Protein AF-A0A484ZFT1-F1 (afdb_monomer)

Sequence (225 aa):
MINRYSQTETFELPFSATVISDREVEYHLVRPQPLSSLSILLNENNTVLPISVEYRSQATDEQWLPLAKTVIYQMEDNRASEPLALDQSLVQAIRIKAISGSWGELPPTVTGKRSQVDVIFNAQGSPPYALAWGSHLASSASIDAKQLVPASELPADGLSGLPQAYLAEPFILGGEERLKATDPAQSSSQWQTWLLWGMLILGVLGLGFIVLKLAREVMGSKDNK

Mean predicted aligned error: 12.57 Å

Radius of gyration: 28.81 Å; Cα contacts (8 Å, |Δi|>4): 306; chains: 1; bounding box: 62×53×97 Å

InterPro domains:
  IPR025060 Protein of unknown function DUF3999 [PF13163] (10-214)

Nearest PDB structures (foldseek):
  5k9h-assembly1_A  TM=7.078E-01  e=2.318E-02  unidentified
  8atm-assembly1_B  TM=5.948E-01  e=2.318E-02  Homo sapiens
  7t4s-assembly1_F  TM=6.331E-01  e=4.744E-02  Homo sapiens
  2wn3-assembly1_A  TM=6.419E-01  e=1.509E-01  Dictyostelium discoideum AX2
  6okp-assembly1_L  TM=2.135E-01  e=2.372E+00  Homo sapiens

Solvent-accessible surface area (backbone atoms only — not comparable to full-atom values): 13820 Å² total; per-residue (Å²): 136,93,84,86,89,76,81,76,54,64,46,81,42,78,52,51,76,47,80,75,52,52,40,32,38,38,32,35,41,98,55,63,39,52,23,39,30,39,37,64,40,59,80,52,68,68,38,76,42,40,33,38,35,29,32,26,50,46,91,84,54,88,65,74,42,82,72,47,76,50,73,41,36,20,37,83,88,74,50,59,44,82,60,45,80,41,85,48,41,55,37,17,33,40,37,43,34,43,75,50,76,63,60,58,95,49,77,62,50,58,40,36,28,20,72,63,83,87,87,85,78,88,84,81,81,76,83,87,84,87,89,83,80,74,47,67,77,60,75,88,80,85,69,59,67,68,77,76,47,50,80,90,74,50,42,96,68,36,81,81,56,50,87,82,84,82,85,71,88,87,76,84,90,66,63,73,63,45,53,68,45,73,51,71,70,58,57,50,51,55,52,52,51,53,52,51,51,51,51,51,51,53,52,52,52,54,52,51,50,52,53,53,50,51,50,49,53,60,62,62,63,72,78,79,126

Foldseek 3Di:
DDDDDDPQDKDKFFWDWDDPDLFKIKTFGPFWWQFQWKDWAQPDAPDKFFKWKWFDQGPPDPDTHTQDGDIWHHHPVRDTDDIGGRRRRTGGMMMMGTPDDGSPPDGIGMMTIDGDDDDDDDDDDDDDDDDDDQAPPDDDPDDPPCVRAPPVRADPVGPVPDDDDDDDDDDDPDDPVRNVDDDVVVVVVVVVVVVVVVVVVVVVVVVVVVVVVVVCVVVVVPPDD

Structure (mmCIF, N/CA/C/O backbone):
data_AF-A0A484ZFT1-F1
#
_entry.id   AF-A0A484ZFT1-F1
#
loop_
_atom_site.group_PDB
_atom_site.id
_atom_site.type_symbol
_atom_site.label_atom_id
_atom_site.label_alt_id
_atom_site.label_comp_id
_atom_site.label_asym_id
_atom_site.label_entity_id
_atom_site.label_seq_id
_atom_site.pdbx_PDB_ins_code
_atom_site.Cartn_x
_atom_site.Cartn_y
_atom_site.Cartn_z
_atom_site.occupancy
_atom_site.B_iso_or_equiv
_atom_site.auth_seq_id
_atom_site.auth_comp_id
_atom_site.auth_asym_id
_atom_site.auth_atom_id
_atom_site.pdbx_PDB_model_num
ATOM 1 N N . MET A 1 1 ? -9.781 17.339 -30.981 1.00 30.23 1 MET A N 1
ATOM 2 C CA . MET A 1 1 ? -10.143 17.035 -29.580 1.00 30.23 1 MET A CA 1
ATOM 3 C C . MET A 1 1 ? -9.600 15.651 -29.262 1.00 30.23 1 MET A C 1
ATOM 5 O O . MET A 1 1 ? -10.183 14.677 -29.710 1.00 30.23 1 MET A O 1
ATOM 9 N N . ILE A 1 2 ? -8.440 15.561 -28.607 1.00 33.03 2 ILE A N 1
ATOM 10 C CA . ILE A 1 2 ? -7.808 14.280 -28.253 1.00 33.03 2 ILE A CA 1
ATOM 11 C C . ILE A 1 2 ? -8.114 14.055 -26.775 1.00 33.03 2 ILE A C 1
ATOM 13 O O . ILE A 1 2 ? -7.418 14.573 -25.912 1.00 33.03 2 ILE A O 1
ATOM 17 N N . ASN A 1 3 ? -9.221 13.375 -26.494 1.00 36.94 3 ASN A N 1
ATOM 18 C CA . ASN A 1 3 ? -9.617 13.001 -25.142 1.00 36.94 3 ASN A CA 1
ATOM 19 C C . ASN A 1 3 ? -9.719 11.478 -25.111 1.00 36.94 3 ASN A C 1
ATOM 21 O O . ASN A 1 3 ? -10.623 10.943 -25.750 1.00 36.94 3 ASN A O 1
ATOM 25 N N . ARG A 1 4 ? -8.765 10.830 -24.423 1.00 35.38 4 ARG A N 1
ATOM 26 C CA . ARG A 1 4 ? -8.804 9.488 -23.794 1.00 35.38 4 ARG A CA 1
ATOM 27 C C . ARG A 1 4 ? -7.370 8.971 -23.601 1.00 35.38 4 ARG A C 1
ATOM 29 O O . ARG A 1 4 ? -6.922 8.082 -24.304 1.00 35.38 4 ARG A O 1
ATOM 36 N N . TYR A 1 5 ? -6.659 9.538 -22.633 1.00 39.72 5 TYR A N 1
ATOM 37 C CA . TYR A 1 5 ? -5.492 8.895 -22.019 1.00 39.72 5 TYR A CA 1
ATOM 38 C C . TYR A 1 5 ? -5.654 9.015 -20.507 1.00 39.72 5 TYR A C 1
ATOM 40 O O . TYR A 1 5 ? -5.081 9.895 -19.880 1.00 39.72 5 TYR A O 1
ATOM 48 N N . SER A 1 6 ? -6.562 8.218 -19.952 1.00 41.03 6 SER A N 1
ATOM 49 C CA . SER A 1 6 ? -6.633 7.944 -18.515 1.00 41.03 6 SER A CA 1
ATOM 50 C C . SER A 1 6 ? -7.616 6.794 -18.300 1.00 41.03 6 SER A C 1
ATOM 52 O O . SER A 1 6 ? -8.707 6.962 -17.762 1.00 41.03 6 SER A O 1
ATOM 54 N N . GLN A 1 7 ? -7.285 5.612 -18.812 1.00 44.72 7 GLN A N 1
ATOM 55 C CA . GLN A 1 7 ? -7.586 4.443 -18.001 1.00 44.72 7 GLN A CA 1
ATOM 56 C C . GLN A 1 7 ? -6.346 4.269 -17.144 1.00 44.72 7 GLN A C 1
ATOM 58 O O . GLN A 1 7 ? -5.313 3.825 -17.629 1.00 44.72 7 GLN A O 1
ATOM 63 N N . THR A 1 8 ? -6.409 4.743 -15.902 1.00 57.44 8 THR A N 1
ATOM 64 C CA . THR A 1 8 ? -5.411 4.367 -14.908 1.00 57.44 8 THR A CA 1
ATOM 65 C C . THR A 1 8 ? -5.611 2.879 -14.679 1.00 57.44 8 THR A C 1
ATOM 67 O O . THR A 1 8 ? -6.526 2.479 -13.958 1.00 57.44 8 THR A O 1
ATOM 70 N N . GLU A 1 9 ? -4.821 2.052 -15.359 1.00 68.75 9 GLU A N 1
ATOM 71 C CA . GLU A 1 9 ? -4.753 0.635 -15.037 1.00 68.75 9 GLU A CA 1
ATOM 72 C C . GLU A 1 9 ? -4.345 0.533 -13.564 1.00 68.75 9 GLU A C 1
ATOM 74 O O . GLU A 1 9 ? -3.444 1.233 -13.087 1.00 68.75 9 GLU A O 1
ATOM 79 N N . THR A 1 10 ? -5.112 -0.240 -12.802 1.00 78.06 10 THR A N 1
ATOM 80 C CA . THR A 1 10 ? -4.926 -0.365 -11.358 1.00 78.06 10 THR A CA 1
ATOM 81 C C . THR A 1 10 ? -4.542 -1.789 -11.027 1.00 78.06 10 THR A C 1
ATOM 83 O O . THR A 1 10 ? -5.114 -2.738 -11.555 1.00 78.06 10 THR A O 1
ATOM 86 N N . PHE A 1 11 ? -3.564 -1.932 -10.139 1.00 83.75 11 PHE A N 1
ATOM 87 C CA . PHE A 1 11 ? -3.136 -3.228 -9.639 1.00 83.75 11 PHE A CA 1
ATOM 88 C C . PHE A 1 11 ? -3.751 -3.471 -8.263 1.00 83.75 11 PHE A C 1
ATOM 90 O O . PHE A 1 11 ? -3.620 -2.626 -7.370 1.00 83.75 11 PHE A O 1
ATOM 97 N N . GLU A 1 12 ? -4.411 -4.616 -8.100 1.00 88.81 12 GLU A N 1
ATOM 98 C CA . GLU A 1 12 ? -4.994 -5.033 -6.828 1.00 88.81 12 GLU A CA 1
ATOM 99 C C . GLU A 1 12 ? -3.941 -5.696 -5.940 1.00 88.81 12 GLU A C 1
ATOM 101 O O . GLU A 1 12 ? -3.189 -6.574 -6.362 1.00 88.81 12 GLU A O 1
ATOM 106 N N . LEU A 1 13 ? -3.878 -5.250 -4.690 1.00 87.12 13 LEU A N 1
ATOM 107 C CA . LEU A 1 13 ? -2.930 -5.718 -3.693 1.00 87.12 13 LEU A CA 1
ATOM 108 C C . LEU A 1 13 ? -3.681 -6.456 -2.581 1.00 87.12 13 LEU A C 1
ATOM 110 O O . LEU A 1 13 ? -4.541 -5.847 -1.929 1.00 87.12 13 LEU A O 1
ATOM 114 N N . PRO A 1 14 ? -3.361 -7.742 -2.343 1.00 88.50 14 PRO A N 1
ATOM 115 C CA . PRO A 1 14 ? -3.941 -8.490 -1.243 1.00 88.50 14 PRO A CA 1
ATOM 116 C C . PRO A 1 14 ? -3.300 -8.077 0.083 1.00 88.50 14 PRO A C 1
ATOM 118 O O . PRO A 1 14 ? -2.101 -7.798 0.156 1.00 88.50 14 PRO A O 1
ATOM 121 N N . PHE A 1 15 ? -4.103 -8.099 1.141 1.00 93.81 15 PHE A N 1
ATOM 122 C CA . PHE A 1 15 ? -3.646 -7.900 2.510 1.00 93.81 15 PHE A CA 1
ATOM 123 C C . PHE A 1 15 ? -3.646 -9.217 3.287 1.00 93.81 15 PHE A C 1
ATOM 125 O O . PHE A 1 15 ? -4.529 -10.055 3.108 1.00 93.81 15 PHE A O 1
ATOM 132 N N . SER A 1 16 ? -2.706 -9.355 4.219 1.00 94.69 16 SER A N 1
ATOM 133 C CA . SER A 1 16 ? -2.758 -10.385 5.258 1.00 94.69 16 SER A CA 1
ATOM 134 C C . SER A 1 16 ? -3.518 -9.852 6.468 1.00 94.69 16 SER A C 1
ATOM 136 O O . SER A 1 16 ? -3.197 -8.768 6.954 1.00 94.69 16 SER A O 1
ATOM 138 N N . ALA A 1 17 ? -4.502 -10.601 6.962 1.00 95.25 17 ALA A N 1
ATOM 139 C CA . ALA A 1 17 ? -5.339 -10.186 8.084 1.00 95.25 17 ALA A CA 1
ATO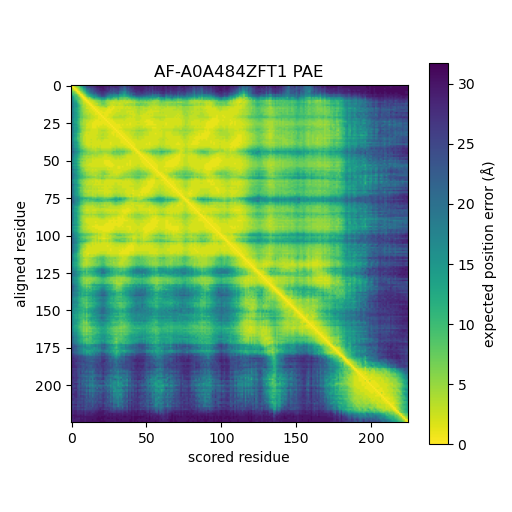M 140 C C . ALA A 1 17 ? -4.859 -10.779 9.420 1.00 95.25 17 ALA A C 1
ATOM 142 O O . ALA A 1 17 ? -4.587 -11.975 9.519 1.00 95.25 17 ALA A O 1
ATOM 143 N N . THR A 1 18 ? -4.839 -9.945 10.455 1.00 96.06 18 THR A N 1
ATOM 144 C CA . THR A 1 18 ? -4.684 -10.308 11.864 1.00 96.06 18 THR A CA 1
ATOM 145 C C . THR A 1 18 ? -5.994 -9.976 12.570 1.00 96.06 18 THR A C 1
ATOM 147 O O . THR A 1 18 ? -6.308 -8.808 12.816 1.00 96.06 18 THR A O 1
ATOM 150 N N . VAL A 1 19 ? -6.790 -11.000 12.872 1.00 95.94 19 VAL A N 1
ATOM 151 C CA . VAL A 1 19 ? -8.077 -10.824 13.557 1.00 95.94 19 VAL A CA 1
ATOM 152 C C . VAL A 1 19 ? -7.830 -10.562 15.037 1.00 95.94 19 VAL A C 1
ATOM 154 O O . VAL A 1 19 ? -7.189 -11.369 15.707 1.00 95.94 19 VAL A O 1
ATOM 157 N N . ILE A 1 20 ? -8.340 -9.437 15.540 1.00 95.88 20 ILE A N 1
ATOM 158 C CA . ILE A 1 20 ? -8.247 -9.068 16.959 1.00 95.88 20 ILE A CA 1
ATOM 159 C C . ILE A 1 20 ? -9.552 -9.440 17.670 1.00 95.88 20 ILE A C 1
ATOM 161 O O . ILE A 1 20 ? -9.528 -10.009 18.759 1.00 95.88 20 ILE A O 1
ATOM 165 N N . SER A 1 21 ? -10.695 -9.141 17.050 1.00 95.50 21 SER A N 1
ATOM 166 C CA . SER A 1 21 ? -12.032 -9.532 17.509 1.00 95.50 21 SER A CA 1
ATOM 167 C C . SER A 1 21 ? -13.031 -9.561 16.342 1.00 95.50 21 SER A C 1
ATOM 169 O O . SER A 1 21 ? -12.685 -9.267 15.198 1.00 95.50 21 SER A O 1
ATOM 171 N N . ASP A 1 22 ? -14.299 -9.841 16.638 1.00 94.38 22 ASP A N 1
ATOM 172 C CA . ASP A 1 22 ? -15.437 -9.696 15.715 1.00 94.38 22 ASP A CA 1
ATOM 173 C C . ASP A 1 22 ? -15.776 -8.222 15.383 1.00 94.38 22 ASP A C 1
ATOM 175 O O . ASP A 1 22 ? -16.712 -7.931 14.633 1.00 94.38 22 ASP A O 1
ATOM 179 N N . ARG A 1 23 ? -15.025 -7.275 15.959 1.00 96.38 23 ARG A N 1
ATOM 180 C CA . ARG A 1 23 ? -15.200 -5.825 15.801 1.00 96.38 23 ARG A CA 1
ATOM 181 C C . ARG A 1 23 ? -13.907 -5.072 15.521 1.00 96.38 23 ARG A C 1
ATOM 183 O O . ARG A 1 23 ? -13.964 -3.865 15.292 1.00 96.38 23 ARG A O 1
ATOM 190 N N . GLU A 1 24 ? -12.755 -5.734 15.555 1.00 97.38 24 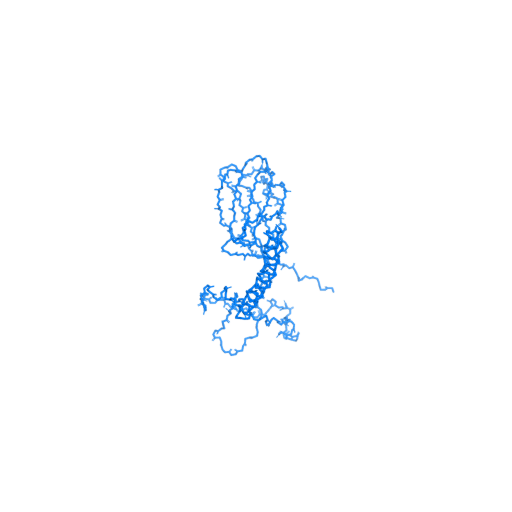GLU A N 1
ATOM 191 C CA . GLU A 1 24 ? -11.457 -5.129 15.260 1.00 97.38 24 GLU A CA 1
ATOM 192 C C . GLU A 1 24 ? -10.552 -6.100 14.495 1.00 97.38 24 GLU A C 1
ATOM 194 O O . GLU A 1 24 ? -10.400 -7.265 14.868 1.00 97.38 24 GLU A O 1
ATOM 199 N N . VAL A 1 25 ? -9.954 -5.620 13.410 1.00 97.69 25 VAL A N 1
ATOM 200 C CA . VAL A 1 25 ? -9.045 -6.395 12.560 1.00 97.69 25 VAL A CA 1
ATOM 201 C C . VAL A 1 25 ? -7.969 -5.478 11.991 1.00 97.69 25 VAL A C 1
ATOM 203 O O . VAL A 1 25 ? -8.223 -4.314 11.656 1.00 97.69 25 VAL A O 1
ATOM 206 N N . GLU A 1 26 ? -6.758 -6.009 11.882 1.00 97.50 26 GLU A N 1
ATOM 207 C CA . GLU A 1 26 ? -5.636 -5.342 11.231 1.00 97.50 26 GLU A CA 1
ATOM 208 C C . GLU A 1 26 ? -5.260 -6.062 9.940 1.00 97.50 26 GLU A C 1
ATOM 210 O O . GLU A 1 26 ? -5.211 -7.285 9.882 1.00 97.50 26 GLU A O 1
ATOM 215 N N . TYR A 1 27 ? -4.977 -5.292 8.900 1.00 97.50 27 TYR A N 1
ATOM 216 C CA . TYR A 1 27 ? -4.551 -5.766 7.593 1.00 97.50 27 TYR A CA 1
ATOM 217 C C . TYR A 1 27 ? -3.155 -5.248 7.3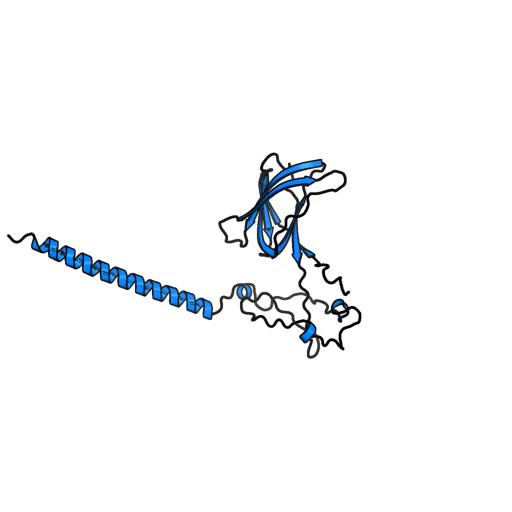12 1.00 97.50 27 TYR A C 1
ATOM 219 O O . TYR A 1 27 ? -2.892 -4.056 7.464 1.00 97.50 27 TYR A O 1
ATOM 227 N N . HIS A 1 28 ? -2.264 -6.116 6.851 1.00 96.69 28 HIS A N 1
ATOM 228 C CA . HIS A 1 28 ? -0.871 -5.778 6.594 1.00 96.69 28 HIS A CA 1
ATOM 229 C C . HIS A 1 28 ? -0.482 -6.109 5.159 1.00 96.69 28 HIS A C 1
ATOM 231 O O . HIS A 1 28 ? -0.808 -7.178 4.638 1.00 96.69 28 HIS A O 1
ATOM 237 N N . LEU A 1 29 ? 0.256 -5.195 4.539 1.00 95.19 29 LEU A N 1
ATOM 238 C CA . LEU A 1 29 ? 0.971 -5.460 3.301 1.00 95.19 29 LEU A CA 1
ATOM 239 C C . LEU A 1 29 ? 2.369 -5.983 3.622 1.00 95.19 29 LEU A C 1
ATOM 241 O O . LEU A 1 29 ? 2.954 -5.676 4.662 1.00 95.19 29 LEU A O 1
ATOM 245 N N . VAL A 1 30 ? 2.935 -6.750 2.690 1.00 90.94 30 VAL A N 1
ATOM 246 C CA . VAL A 1 30 ? 4.313 -7.252 2.807 1.00 90.94 30 VAL A CA 1
ATOM 247 C C . VAL A 1 30 ? 5.307 -6.089 2.911 1.00 90.94 30 VAL A C 1
ATOM 249 O O . VAL A 1 30 ? 6.274 -6.158 3.665 1.00 90.94 30 VAL A O 1
ATOM 252 N N . ARG A 1 31 ? 5.059 -5.006 2.167 1.00 89.56 31 ARG A N 1
ATOM 253 C CA . ARG A 1 31 ? 5.853 -3.771 2.157 1.00 89.56 31 ARG A CA 1
ATOM 254 C C . ARG A 1 31 ? 4.944 -2.558 1.968 1.00 89.56 31 ARG A C 1
ATOM 256 O O . ARG A 1 31 ? 3.869 -2.738 1.392 1.00 89.56 31 ARG A O 1
ATOM 263 N N . PRO A 1 32 ? 5.384 -1.342 2.347 1.00 93.00 32 PRO A N 1
ATOM 264 C CA . PRO A 1 32 ? 4.550 -0.161 2.194 1.00 93.00 32 PRO A CA 1
ATOM 265 C C . PRO A 1 32 ? 4.237 0.068 0.715 1.00 93.00 32 PRO A C 1
ATOM 267 O O . PRO A 1 32 ? 5.141 -0.033 -0.120 1.00 93.00 32 PRO A O 1
ATOM 270 N N . GLN A 1 33 ? 2.975 0.320 0.368 1.00 93.75 33 GLN A N 1
ATOM 271 C CA . GLN A 1 33 ? 2.537 0.554 -1.013 1.00 93.75 33 GLN A CA 1
ATOM 272 C C . GLN A 1 33 ? 1.787 1.884 -1.131 1.00 93.75 33 GLN A C 1
ATOM 274 O O . GLN A 1 33 ? 0.980 2.191 -0.256 1.00 93.75 33 GLN A O 1
ATOM 279 N N . PRO A 1 34 ? 2.016 2.670 -2.199 1.00 93.81 34 PRO A N 1
ATOM 280 C CA . PRO A 1 34 ? 1.233 3.870 -2.471 1.00 93.81 34 PRO A CA 1
ATOM 281 C C . PRO A 1 34 ? -0.133 3.462 -3.028 1.00 93.81 34 PRO A C 1
ATOM 283 O O . PRO A 1 34 ? -0.239 3.041 -4.180 1.00 93.81 34 PRO A O 1
ATOM 286 N N . LEU A 1 35 ? -1.179 3.541 -2.210 1.00 95.44 35 LEU A N 1
ATOM 287 C CA . LEU A 1 35 ? -2.521 3.107 -2.597 1.00 95.44 35 LEU A CA 1
ATOM 288 C C . LEU A 1 35 ? -3.348 4.286 -3.111 1.00 95.44 35 LEU A C 1
ATOM 290 O O . LEU A 1 35 ? -3.396 5.346 -2.496 1.00 95.44 35 LEU A O 1
ATOM 294 N N . SER A 1 36 ? -4.033 4.097 -4.235 1.00 94.19 36 SER A N 1
ATOM 295 C CA . SER A 1 36 ? -5.002 5.050 -4.779 1.00 94.19 36 SER A CA 1
ATOM 296 C C . SER A 1 36 ? -6.374 4.896 -4.126 1.00 94.19 36 SER A C 1
ATOM 298 O O . SER A 1 36 ? -7.045 5.893 -3.867 1.00 94.19 36 SER A O 1
ATOM 300 N N . SER A 1 37 ? -6.792 3.660 -3.839 1.00 94.69 37 SER A N 1
ATOM 301 C CA . SER A 1 37 ? -8.077 3.385 -3.192 1.00 94.69 37 SER A CA 1
ATOM 302 C C . SER A 1 37 ? -8.064 2.101 -2.366 1.00 94.69 37 SER A C 1
ATOM 304 O O . SER A 1 37 ? -7.263 1.200 -2.616 1.00 94.69 37 SER A O 1
ATOM 306 N N . LEU A 1 38 ? -9.004 1.991 -1.431 1.00 96.06 38 LEU A N 1
ATOM 307 C CA . LEU A 1 38 ? -9.205 0.841 -0.556 1.00 96.06 38 LEU A CA 1
ATOM 308 C C . LEU A 1 38 ? -10.651 0.352 -0.656 1.00 96.06 38 LEU A C 1
ATOM 310 O O . LEU A 1 38 ? -11.578 1.079 -0.312 1.00 96.06 38 LEU A O 1
ATOM 314 N N . SER A 1 39 ? -10.843 -0.880 -1.111 1.00 95.50 39 SER A N 1
ATOM 315 C CA . SER A 1 39 ? -12.151 -1.543 -1.127 1.00 95.50 39 SER A CA 1
ATOM 316 C C . SER A 1 39 ? -12.294 -2.405 0.120 1.00 95.50 39 SER A C 1
ATOM 318 O O . SER A 1 39 ? -11.362 -3.126 0.479 1.00 95.50 39 SER A O 1
ATOM 320 N N . ILE A 1 40 ? -13.449 -2.318 0.775 1.00 95.62 40 ILE A N 1
ATOM 321 C CA . ILE A 1 40 ? -13.780 -3.092 1.972 1.00 95.62 40 ILE A CA 1
ATOM 322 C C . ILE A 1 40 ? -15.120 -3.770 1.704 1.00 95.62 40 ILE A C 1
ATOM 324 O O . ILE A 1 40 ? -16.119 -3.091 1.474 1.00 95.62 40 ILE A O 1
ATOM 328 N N . LEU A 1 41 ? -15.129 -5.097 1.726 1.00 93.75 41 LEU A N 1
ATOM 329 C CA . LEU A 1 41 ? -16.288 -5.928 1.417 1.00 93.75 41 LEU A CA 1
ATOM 330 C C . LEU A 1 41 ? -16.673 -6.736 2.655 1.00 93.75 41 LEU A C 1
ATOM 332 O O . LEU A 1 41 ? -15.826 -7.389 3.264 1.00 93.75 41 LEU A O 1
ATOM 336 N N . LEU A 1 42 ? -17.946 -6.689 3.043 1.00 93.56 42 LEU A N 1
ATOM 337 C CA . LEU A 1 42 ? -18.475 -7.556 4.097 1.00 93.56 42 LEU A CA 1
ATOM 338 C C . LEU A 1 42 ? -18.694 -8.962 3.525 1.00 93.56 42 LEU A C 1
ATOM 340 O O . LEU A 1 42 ? -19.082 -9.102 2.369 1.00 93.56 42 LEU A O 1
ATOM 344 N N . ASN A 1 43 ? -18.462 -10.000 4.332 1.00 90.62 43 ASN A N 1
ATOM 345 C CA . ASN A 1 43 ? -18.697 -11.383 3.895 1.00 90.62 43 ASN A CA 1
ATOM 346 C C . ASN A 1 43 ? -20.182 -11.766 3.921 1.00 90.62 43 ASN A C 1
ATOM 348 O O . ASN A 1 43 ? -20.593 -12.691 3.228 1.00 90.62 43 ASN A O 1
ATOM 352 N N . GLU A 1 44 ? -20.979 -11.067 4.729 1.00 87.62 44 GLU A N 1
ATOM 353 C CA . GLU A 1 44 ? -22.419 -11.275 4.819 1.00 87.62 44 GLU A CA 1
ATOM 354 C C . GLU A 1 44 ? -23.166 -10.332 3.871 1.00 87.62 44 GLU A C 1
ATOM 356 O O . GLU A 1 44 ? -22.883 -9.133 3.805 1.00 87.62 44 GLU A O 1
ATOM 361 N N . ASN A 1 45 ? -24.145 -10.885 3.156 1.00 87.69 45 ASN A N 1
ATOM 362 C CA . ASN A 1 45 ? -25.048 -10.119 2.305 1.00 87.69 45 ASN A CA 1
ATOM 363 C C . ASN A 1 45 ? -26.154 -9.451 3.128 1.00 87.69 45 ASN A C 1
ATOM 365 O O . ASN A 1 45 ? -26.578 -9.961 4.160 1.00 87.69 45 ASN A O 1
ATOM 369 N N . ASN A 1 46 ? -26.678 -8.348 2.595 1.00 89.69 46 ASN A N 1
ATOM 370 C CA . ASN A 1 46 ? -27.710 -7.518 3.216 1.00 89.69 46 ASN A CA 1
ATOM 371 C C . ASN A 1 46 ? -27.306 -6.941 4.586 1.00 89.69 46 ASN A C 1
ATOM 373 O O . ASN A 1 46 ? -28.146 -6.736 5.465 1.00 89.69 46 ASN A O 1
ATOM 377 N N . THR A 1 47 ? -26.017 -6.650 4.750 1.00 90.50 47 THR A N 1
ATOM 378 C CA . THR A 1 47 ? -25.439 -6.141 5.995 1.00 90.50 47 THR A CA 1
ATOM 379 C C . THR A 1 47 ? -24.989 -4.698 5.817 1.00 90.50 47 THR A C 1
ATOM 381 O O . THR A 1 47 ? -24.466 -4.314 4.770 1.00 90.50 47 THR A O 1
ATOM 384 N N . VAL A 1 48 ? -25.192 -3.889 6.858 1.00 93.94 48 VAL A N 1
ATOM 385 C CA . VAL A 1 48 ? -24.760 -2.490 6.939 1.00 93.94 48 VAL A CA 1
ATOM 386 C C . VAL A 1 48 ? -24.005 -2.300 8.249 1.00 93.94 48 VAL A C 1
ATOM 388 O O . VAL A 1 48 ? -24.530 -2.623 9.315 1.00 93.94 48 VAL A O 1
ATOM 391 N N . LEU A 1 49 ? -22.786 -1.765 8.183 1.00 95.81 49 LEU A N 1
ATOM 392 C CA . LEU A 1 49 ? -21.896 -1.655 9.332 1.00 95.81 49 LEU A CA 1
ATOM 393 C C . LEU A 1 49 ? -21.166 -0.300 9.372 1.00 95.81 49 LEU A C 1
ATOM 395 O O . LEU A 1 49 ? -20.364 0.004 8.485 1.00 95.81 49 LEU A O 1
ATOM 399 N N . PRO A 1 50 ? -21.395 0.525 10.409 1.00 97.19 50 PRO A N 1
ATOM 400 C CA . PRO A 1 50 ? -20.585 1.709 10.674 1.00 97.19 50 PRO A CA 1
ATOM 401 C C . PRO A 1 50 ? -19.183 1.323 11.161 1.00 97.19 50 PRO A C 1
ATOM 403 O O . PRO A 1 50 ? -19.039 0.626 12.168 1.00 97.19 50 PRO A O 1
ATOM 406 N N . ILE A 1 51 ? -18.143 1.813 10.488 1.00 97.56 51 ILE A N 1
ATOM 407 C CA . ILE A 1 51 ? -16.742 1.498 10.777 1.00 97.56 51 ILE A CA 1
ATOM 408 C C . ILE A 1 51 ? -15.868 2.753 10.882 1.00 97.56 51 ILE A C 1
ATOM 410 O O . ILE A 1 51 ? -16.129 3.787 10.260 1.00 97.56 51 ILE A O 1
ATOM 414 N N . SER A 1 52 ? -14.787 2.651 11.650 1.00 98.00 52 SER A N 1
ATOM 415 C CA . SER A 1 52 ? -13.646 3.561 11.578 1.00 98.00 52 SER A CA 1
ATOM 416 C C . SER A 1 52 ? -12.458 2.842 10.960 1.00 98.00 52 SER A C 1
ATOM 418 O O . SER A 1 52 ? -12.110 1.740 11.388 1.00 98.00 52 SER A O 1
ATOM 420 N N . VAL A 1 53 ? -11.833 3.490 9.987 1.00 98.06 53 VAL A N 1
ATOM 421 C CA . VAL A 1 53 ? -10.655 3.004 9.281 1.00 98.06 53 VAL A CA 1
ATOM 422 C C . VAL A 1 53 ? -9.484 3.909 9.620 1.00 98.06 53 VAL A C 1
ATOM 424 O O . VAL A 1 53 ? -9.574 5.136 9.514 1.00 98.06 53 VAL A O 1
ATOM 427 N N . GLU A 1 54 ? -8.387 3.291 10.019 1.00 97.88 54 GLU A N 1
ATOM 428 C CA . GLU A 1 54 ? -7.116 3.935 10.320 1.00 97.88 54 GLU A CA 1
ATOM 429 C C . GLU A 1 54 ? -6.015 3.250 9.504 1.00 97.88 54 GLU A C 1
ATOM 431 O O . GLU A 1 54 ? -6.163 2.097 9.094 1.00 97.88 54 GLU A O 1
ATOM 436 N N . TYR A 1 55 ? -4.905 3.934 9.258 1.00 97.56 55 TYR A N 1
ATOM 437 C CA . TYR A 1 55 ? -3.765 3.376 8.539 1.00 97.56 55 TYR A CA 1
ATOM 438 C C . TYR A 1 55 ? -2.437 3.782 9.169 1.00 97.56 55 TYR A C 1
ATOM 440 O O . TYR A 1 55 ? -2.356 4.754 9.914 1.00 97.56 55 TYR A O 1
ATOM 448 N N . ARG A 1 56 ? -1.382 3.037 8.852 1.00 96.75 56 ARG A N 1
ATOM 449 C CA . ARG A 1 56 ? 0.006 3.413 9.144 1.00 96.75 56 ARG A CA 1
ATOM 450 C C . ARG A 1 56 ? 0.841 3.327 7.879 1.00 96.75 56 ARG A C 1
ATOM 452 O O . ARG A 1 56 ? 0.641 2.415 7.067 1.00 96.75 56 ARG A O 1
ATOM 459 N N . SER A 1 57 ? 1.784 4.247 7.731 1.00 95.25 57 SER A N 1
ATOM 460 C CA . SER A 1 57 ? 2.620 4.349 6.535 1.00 95.25 57 SER A CA 1
ATOM 461 C C . SER A 1 57 ? 3.797 3.382 6.580 1.00 95.25 57 SER A C 1
ATOM 463 O O . SER A 1 57 ? 4.165 2.813 5.554 1.00 95.25 57 SER A O 1
ATOM 465 N N . GLN A 1 58 ? 4.359 3.146 7.765 1.00 92.75 58 GLN A N 1
ATOM 466 C CA . GLN A 1 58 ? 5.453 2.207 7.996 1.00 92.75 58 GLN A CA 1
ATOM 467 C C . GLN A 1 58 ? 5.121 1.215 9.112 1.00 92.75 58 GLN A C 1
ATOM 469 O O . GLN A 1 58 ? 4.233 1.420 9.936 1.00 92.75 58 GLN A O 1
ATOM 474 N N . ALA A 1 59 ? 5.851 0.098 9.145 1.00 88.81 59 ALA A N 1
ATOM 475 C CA . ALA A 1 59 ? 5.644 -0.942 10.154 1.00 88.81 59 ALA A CA 1
ATOM 476 C C . ALA A 1 59 ? 6.126 -0.505 11.546 1.00 88.81 59 ALA A C 1
ATOM 478 O O . ALA A 1 59 ? 5.630 -1.015 12.548 1.00 88.81 59 ALA A O 1
ATOM 479 N N . THR A 1 60 ? 7.085 0.422 11.585 1.00 89.06 60 THR A N 1
ATOM 480 C CA . THR A 1 60 ? 7.692 0.992 12.794 1.00 89.06 60 THR A CA 1
ATOM 481 C C . THR A 1 60 ? 6.911 2.169 13.366 1.00 89.06 60 THR A C 1
ATOM 483 O O . THR A 1 60 ? 7.244 2.625 14.454 1.00 89.06 60 THR A O 1
ATOM 486 N N . ASP A 1 61 ? 5.909 2.680 12.647 1.00 90.75 61 ASP A N 1
ATOM 487 C CA . ASP A 1 61 ? 5.098 3.792 13.133 1.00 90.75 61 ASP A CA 1
ATOM 488 C C . ASP A 1 61 ? 4.254 3.320 14.323 1.00 90.75 61 ASP A C 1
ATOM 490 O O . ASP A 1 61 ? 3.486 2.359 14.221 1.00 90.75 61 ASP A O 1
ATOM 494 N N . GLU A 1 62 ? 4.393 4.007 15.456 1.00 89.44 62 GLU A N 1
ATOM 495 C CA . GLU A 1 62 ? 3.618 3.718 16.669 1.00 89.44 62 GLU A CA 1
ATOM 496 C C . GLU A 1 62 ? 2.180 4.249 16.573 1.00 89.44 62 GLU A C 1
ATOM 498 O O . GLU A 1 62 ? 1.259 3.709 17.189 1.00 89.44 62 GLU A O 1
ATOM 503 N N . GLN A 1 63 ? 1.982 5.322 15.804 1.00 93.69 63 GLN A N 1
ATOM 504 C CA . GLN A 1 63 ? 0.708 6.025 15.700 1.00 93.69 63 GLN A CA 1
ATOM 505 C C . GLN A 1 63 ? -0.072 5.593 14.460 1.00 93.69 63 GLN A C 1
ATOM 507 O O . GLN A 1 63 ? 0.460 5.529 13.353 1.00 93.69 63 GLN A O 1
ATOM 512 N N . TRP A 1 64 ? -1.367 5.357 14.658 1.00 96.31 64 TRP A N 1
ATOM 513 C CA . TRP A 1 64 ? -2.324 5.134 13.583 1.00 96.31 64 TRP A CA 1
ATOM 514 C C . TRP A 1 64 ? -2.915 6.466 13.128 1.00 96.31 64 TRP A C 1
ATOM 516 O O . TRP A 1 64 ? -3.350 7.279 13.945 1.00 96.31 64 TRP A O 1
ATOM 526 N N . LEU A 1 65 ? -2.932 6.683 11.818 1.00 96.31 65 LEU A N 1
ATOM 527 C CA . LEU A 1 65 ? -3.506 7.857 11.179 1.00 96.31 65 LEU A CA 1
ATOM 528 C C . LEU A 1 65 ? -4.971 7.578 10.818 1.00 96.31 65 LEU A C 1
ATOM 530 O O . LEU A 1 65 ? -5.263 6.538 10.223 1.00 96.31 65 LEU A O 1
ATOM 534 N N . PRO A 1 66 ? -5.912 8.480 11.135 1.00 96.69 66 PRO A N 1
ATOM 535 C CA . PRO A 1 66 ? -7.301 8.298 10.738 1.00 96.69 66 PRO A CA 1
ATOM 536 C C . PRO A 1 66 ? -7.430 8.388 9.211 1.00 96.69 66 PRO A C 1
ATOM 538 O O . PRO A 1 66 ? -6.957 9.350 8.609 1.00 96.69 66 PRO A O 1
ATOM 541 N N . LEU A 1 67 ? -8.094 7.406 8.593 1.00 96.31 67 LEU A N 1
ATOM 542 C CA . LEU A 1 67 ? -8.443 7.441 7.169 1.00 96.31 67 LEU A CA 1
ATOM 543 C C . LEU A 1 67 ? -9.875 7.937 6.976 1.00 96.31 67 LEU A C 1
ATOM 545 O O . LEU A 1 67 ? -10.115 8.926 6.291 1.00 96.31 67 LEU A O 1
ATOM 549 N N . ALA A 1 68 ? -10.839 7.242 7.582 1.00 96.19 68 ALA A N 1
ATOM 550 C CA . ALA A 1 68 ? -12.255 7.541 7.411 1.00 96.19 68 ALA A CA 1
ATOM 551 C C . ALA A 1 68 ? -13.092 7.007 8.576 1.00 96.19 68 ALA A C 1
ATOM 553 O O . ALA A 1 68 ? -12.769 5.994 9.193 1.00 96.19 68 ALA A O 1
ATOM 554 N N . LYS A 1 69 ? -14.225 7.657 8.840 1.00 96.94 69 LYS A N 1
ATOM 555 C CA . LYS A 1 69 ? -15.328 7.096 9.629 1.00 96.94 69 LYS A CA 1
ATOM 556 C C . LYS A 1 69 ? -16.546 7.073 8.725 1.00 96.94 69 LYS A C 1
ATOM 558 O O . LYS A 1 69 ? -17.017 8.134 8.324 1.00 96.94 69 LYS A O 1
ATOM 563 N N . THR A 1 70 ? -16.995 5.885 8.350 1.00 96.38 70 THR A N 1
ATOM 564 C CA . THR A 1 70 ? -18.008 5.707 7.306 1.00 96.38 70 THR A CA 1
ATOM 565 C C . THR A 1 70 ? -18.921 4.530 7.623 1.00 96.38 70 THR A C 1
ATOM 567 O O . THR A 1 70 ? -18.683 3.780 8.567 1.00 96.38 70 THR A O 1
ATOM 570 N N . VAL A 1 71 ? -19.968 4.361 6.828 1.00 95.94 71 VAL A N 1
ATOM 571 C CA . VAL A 1 71 ? -20.823 3.177 6.846 1.00 95.94 71 VAL A CA 1
ATOM 572 C C . VAL A 1 71 ? -20.527 2.367 5.596 1.00 95.94 71 VAL A C 1
ATOM 574 O O . VAL A 1 71 ? -20.604 2.906 4.493 1.00 95.94 71 VAL A O 1
ATOM 577 N N . ILE A 1 72 ? -20.194 1.090 5.777 1.00 95.69 72 ILE A N 1
ATOM 578 C CA . ILE A 1 72 ? -20.064 0.133 4.679 1.00 95.69 72 ILE A CA 1
ATOM 579 C C . ILE A 1 72 ? -21.289 -0.778 4.620 1.00 95.69 72 ILE A C 1
ATOM 581 O O . ILE A 1 72 ? -21.943 -1.022 5.631 1.00 95.69 72 ILE A O 1
ATOM 585 N N . TYR A 1 73 ? -21.609 -1.274 3.436 1.00 94.25 73 TYR A N 1
ATOM 586 C CA . TYR A 1 73 ? -22.743 -2.144 3.177 1.00 94.25 73 TYR A CA 1
ATOM 587 C C . TYR A 1 73 ? -22.439 -3.139 2.060 1.00 94.25 73 TYR A C 1
ATOM 589 O O . TYR A 1 73 ? -21.649 -2.849 1.159 1.00 94.25 73 TYR A O 1
ATOM 597 N N . GLN A 1 74 ? -23.128 -4.274 2.113 1.00 92.88 74 GLN A N 1
ATOM 598 C CA . GLN A 1 74 ? -23.163 -5.306 1.081 1.00 92.88 74 GLN A CA 1
ATOM 599 C C . GLN A 1 74 ? -24.627 -5.712 0.888 1.00 92.88 74 GLN A C 1
ATOM 601 O O . GLN A 1 74 ? -25.291 -6.077 1.854 1.00 92.88 74 GLN A O 1
ATOM 606 N N . MET A 1 75 ? -25.158 -5.625 -0.329 1.00 90.19 75 MET A N 1
ATOM 607 C CA . MET A 1 75 ? -26.554 -5.955 -0.656 1.00 90.19 75 MET A CA 1
ATOM 608 C C . MET A 1 75 ? -26.644 -7.256 -1.468 1.00 90.19 75 MET A C 1
ATOM 610 O O . MET A 1 75 ? -25.671 -7.674 -2.093 1.00 90.19 75 MET A O 1
ATOM 614 N N . GLU A 1 76 ? -27.818 -7.896 -1.485 1.00 86.06 76 GLU A N 1
ATOM 615 C CA . GLU A 1 76 ? -28.048 -9.163 -2.211 1.00 86.06 76 GLU A CA 1
ATOM 616 C C . GLU A 1 76 ? -27.851 -9.057 -3.729 1.00 86.06 76 GLU A C 1
ATOM 618 O O . GLU A 1 76 ? -27.474 -10.031 -4.373 1.00 86.06 76 GLU A O 1
ATOM 623 N N . ASP A 1 77 ? -28.054 -7.875 -4.310 1.00 87.62 77 ASP A N 1
ATOM 624 C CA . ASP A 1 77 ? -27.832 -7.612 -5.736 1.00 87.62 77 ASP A CA 1
ATOM 625 C C . ASP A 1 77 ? -26.367 -7.292 -6.072 1.00 87.62 77 ASP A C 1
ATOM 627 O O . ASP A 1 77 ? -26.071 -6.674 -7.096 1.00 87.62 77 ASP A O 1
ATOM 631 N N . ASN A 1 78 ? -25.445 -7.723 -5.205 1.00 80.81 78 ASN A N 1
ATOM 632 C CA . ASN A 1 78 ? -24.003 -7.543 -5.334 1.00 80.81 78 ASN A CA 1
ATOM 633 C C . ASN A 1 78 ? -23.556 -6.070 -5.361 1.00 80.81 78 ASN A C 1
ATOM 635 O O . ASN A 1 78 ? -22.443 -5.760 -5.790 1.00 80.81 78 ASN A O 1
ATOM 639 N N . ARG A 1 79 ? -24.408 -5.145 -4.896 1.00 89.19 79 ARG 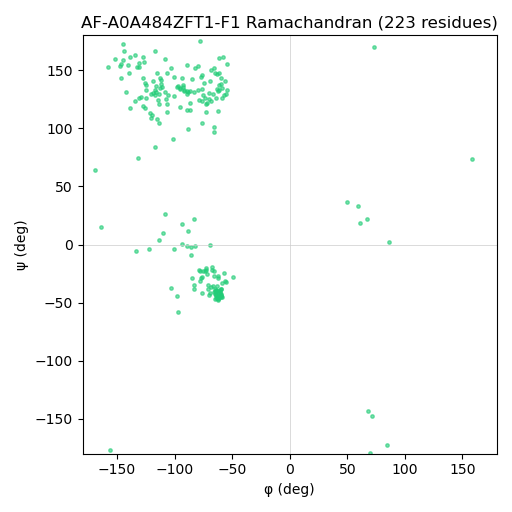A N 1
ATOM 640 C CA . ARG A 1 79 ? -23.998 -3.764 -4.635 1.00 89.19 79 ARG A CA 1
ATOM 641 C C . ARG A 1 79 ? -23.254 -3.699 -3.311 1.00 89.19 79 ARG A C 1
ATOM 643 O O . ARG A 1 79 ? -23.787 -4.074 -2.267 1.00 89.19 79 ARG A O 1
ATOM 650 N N . ALA A 1 80 ? -22.042 -3.175 -3.370 1.00 92.31 80 ALA A N 1
ATOM 651 C CA . ALA A 1 80 ? -21.196 -2.929 -2.218 1.00 92.31 80 ALA A CA 1
ATOM 652 C C . ALA A 1 80 ? -20.919 -1.431 -2.078 1.00 92.31 80 ALA A C 1
ATOM 654 O O . ALA A 1 80 ? -21.165 -0.647 -2.995 1.00 92.31 80 ALA A O 1
ATOM 655 N N . SER A 1 81 ? -20.399 -1.032 -0.922 1.00 94.00 81 SER A N 1
ATOM 656 C CA . SER A 1 81 ? -19.922 0.335 -0.722 1.00 94.00 81 SER A CA 1
ATOM 657 C C . SER A 1 81 ? -18.779 0.711 -1.655 1.00 94.00 81 SER A C 1
ATOM 659 O O . SER A 1 81 ? -17.929 -0.112 -1.990 1.00 94.00 81 SER A O 1
ATOM 661 N N . GLU A 1 82 ? -18.748 1.991 -2.018 1.00 94.06 82 GLU A N 1
ATOM 662 C CA . GLU A 1 82 ? -17.690 2.554 -2.848 1.00 94.06 82 GLU A CA 1
ATOM 663 C C . GLU A 1 82 ? -16.318 2.468 -2.156 1.00 94.06 82 GLU A C 1
ATOM 665 O O . GLU A 1 82 ? -16.231 2.613 -0.928 1.00 94.06 82 GLU A O 1
ATOM 670 N N . PRO A 1 83 ? -15.228 2.279 -2.922 1.00 94.69 83 PRO A N 1
ATOM 671 C CA . PRO A 1 83 ? -13.879 2.300 -2.377 1.00 94.69 83 PRO A CA 1
ATOM 672 C C . PRO A 1 83 ? -13.538 3.641 -1.716 1.00 94.69 83 PRO A C 1
ATOM 674 O O . PRO A 1 83 ? -13.874 4.714 -2.216 1.00 94.69 83 PRO A O 1
ATOM 677 N N . LEU A 1 84 ? -1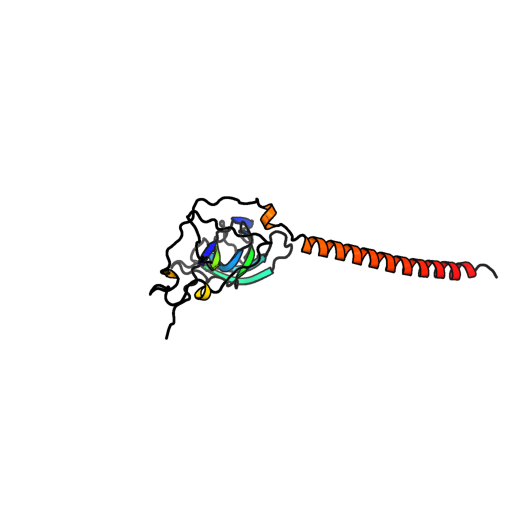2.785 3.589 -0.620 1.00 95.44 84 LEU A N 1
ATOM 678 C CA . LEU A 1 84 ? -12.229 4.771 0.033 1.00 95.44 84 LEU A CA 1
ATOM 679 C C . LEU A 1 84 ? -11.033 5.297 -0.764 1.00 95.44 84 LEU A C 1
ATOM 681 O O . LEU A 1 84 ? -10.151 4.522 -1.131 1.00 95.44 84 LEU A O 1
ATOM 685 N N . ALA A 1 85 ? -10.974 6.605 -1.003 1.00 94.38 85 ALA A N 1
ATOM 686 C CA . ALA A 1 85 ? -9.832 7.241 -1.654 1.00 94.38 85 ALA A CA 1
ATOM 687 C C . ALA A 1 85 ? -8.634 7.344 -0.696 1.00 94.38 85 ALA A C 1
ATOM 689 O O . ALA A 1 85 ? -8.798 7.654 0.485 1.00 94.38 85 ALA A O 1
ATOM 690 N N . LEU A 1 86 ? -7.433 7.082 -1.213 1.00 92.06 86 LEU A N 1
ATOM 691 C CA . LEU A 1 86 ? -6.167 7.188 -0.479 1.00 92.06 86 LEU A CA 1
ATOM 692 C C . LEU A 1 86 ? -5.173 8.149 -1.145 1.00 92.06 86 LEU A C 1
ATOM 694 O O . LEU A 1 86 ? -4.112 8.387 -0.582 1.00 92.06 86 LEU A O 1
ATOM 698 N N . ASP A 1 87 ? -5.487 8.712 -2.315 1.00 89.19 87 ASP A N 1
ATOM 699 C CA . ASP A 1 87 ? -4.678 9.731 -3.004 1.00 89.19 87 ASP A CA 1
ATOM 700 C C . ASP A 1 87 ? -3.184 9.377 -3.157 1.00 89.19 87 ASP A C 1
ATOM 702 O O . ASP A 1 87 ? -2.311 10.239 -3.093 1.00 89.19 87 ASP A O 1
ATOM 706 N N . GLN A 1 88 ? -2.875 8.095 -3.391 1.00 90.38 88 GLN A N 1
ATOM 707 C CA . GLN A 1 88 ? -1.507 7.552 -3.482 1.00 90.38 88 GLN A CA 1
ATOM 708 C C . GLN A 1 88 ? -0.724 7.594 -2.158 1.00 90.38 88 GLN A C 1
ATOM 710 O O . GLN A 1 88 ? 0.507 7.522 -2.158 1.00 90.38 88 GLN A O 1
ATOM 715 N N . SER A 1 89 ? -1.425 7.660 -1.025 1.00 93.00 89 SER A N 1
ATOM 716 C CA . SER A 1 89 ? -0.822 7.584 0.306 1.00 93.00 89 SER A CA 1
ATOM 717 C C . SER A 1 89 ? -0.085 6.264 0.493 1.00 93.00 89 SER A C 1
ATOM 719 O O . SER A 1 89 ? -0.567 5.194 0.110 1.00 93.00 89 SER A O 1
ATOM 721 N N . LEU A 1 90 ? 1.094 6.339 1.107 1.00 94.88 90 LEU A N 1
ATOM 722 C CA . LEU A 1 90 ? 1.880 5.164 1.451 1.00 94.88 90 LEU A CA 1
ATOM 723 C C . LEU A 1 90 ? 1.203 4.426 2.611 1.00 94.88 90 LEU A C 1
ATOM 725 O O . LEU A 1 90 ? 1.007 4.997 3.678 1.00 94.88 90 LEU A O 1
ATOM 729 N N . VAL A 1 91 ? 0.859 3.159 2.404 1.00 96.69 91 VAL A N 1
ATOM 730 C CA . VAL A 1 91 ? 0.170 2.320 3.386 1.00 96.69 91 VAL A CA 1
ATOM 731 C C . VAL A 1 91 ? 0.976 1.051 3.615 1.00 96.69 91 VAL A C 1
ATOM 733 O O . VAL A 1 91 ? 1.268 0.318 2.673 1.00 96.69 91 VAL A O 1
ATOM 736 N N . GLN A 1 92 ? 1.296 0.766 4.873 1.00 96.31 92 GLN A N 1
ATOM 737 C CA . GLN A 1 92 ? 1.846 -0.517 5.316 1.00 96.31 92 GLN A CA 1
ATOM 738 C C . GLN A 1 92 ? 0.793 -1.382 6.003 1.00 96.31 92 GLN A C 1
ATOM 740 O O . GLN A 1 92 ? 0.808 -2.608 5.870 1.00 96.31 92 GLN A O 1
ATOM 745 N N . ALA A 1 93 ? -0.105 -0.766 6.771 1.00 97.25 93 ALA A N 1
ATOM 746 C CA . ALA A 1 93 ? -1.220 -1.480 7.372 1.00 97.25 93 ALA A CA 1
ATOM 747 C C . ALA A 1 93 ? -2.467 -0.613 7.485 1.00 97.25 93 ALA A C 1
ATOM 749 O O . ALA A 1 93 ? -2.375 0.611 7.575 1.00 97.25 93 ALA A O 1
ATOM 750 N N . ILE A 1 94 ? -3.610 -1.286 7.523 1.00 97.62 94 ILE A N 1
ATOM 751 C CA . ILE A 1 94 ? -4.935 -0.727 7.766 1.00 97.62 94 ILE A CA 1
ATOM 752 C C . ILE A 1 94 ? -5.491 -1.373 9.031 1.00 97.62 94 ILE A C 1
ATOM 754 O O . ILE A 1 94 ? -5.340 -2.574 9.229 1.00 97.62 94 ILE A O 1
ATOM 758 N N . ARG A 1 95 ? -6.167 -0.596 9.867 1.00 97.88 95 ARG A N 1
ATOM 759 C CA . ARG A 1 95 ? -6.948 -1.094 10.994 1.00 97.88 95 ARG A CA 1
ATOM 760 C C . ARG A 1 95 ? -8.396 -0.702 10.786 1.00 97.88 95 ARG A C 1
ATOM 762 O O . ARG A 1 95 ? -8.696 0.460 10.513 1.00 97.88 95 ARG A O 1
ATOM 769 N N . ILE A 1 96 ? -9.286 -1.674 10.924 1.00 97.88 96 ILE A N 1
ATOM 770 C CA . ILE A 1 96 ? -10.728 -1.467 10.819 1.00 97.88 96 ILE A CA 1
ATOM 771 C C . ILE A 1 96 ? -11.350 -1.783 12.171 1.00 97.88 96 ILE A C 1
ATOM 773 O O . ILE A 1 96 ? -11.081 -2.838 12.748 1.00 97.88 96 ILE A O 1
ATOM 777 N N . LYS A 1 97 ? -12.195 -0.874 12.664 1.00 97.69 97 LYS A N 1
ATOM 778 C CA . LYS A 1 97 ? -13.001 -1.076 13.872 1.00 97.69 97 LYS A CA 1
ATOM 779 C C . LYS A 1 97 ? -14.472 -0.853 13.575 1.00 97.69 97 LYS A C 1
ATOM 781 O O . LYS A 1 97 ? -14.829 0.172 12.996 1.00 97.69 97 LYS A O 1
ATOM 786 N N . ALA A 1 98 ? -15.329 -1.762 14.018 1.00 97.06 98 ALA A N 1
ATOM 787 C CA . ALA A 1 98 ? -16.768 -1.554 14.014 1.00 97.06 98 ALA A CA 1
ATOM 788 C C . ALA A 1 98 ? -17.147 -0.542 15.106 1.00 97.06 98 ALA A C 1
ATOM 790 O O . ALA A 1 98 ? -16.904 -0.766 16.298 1.00 97.06 98 ALA A O 1
ATOM 791 N N . ILE A 1 99 ? -17.766 0.572 14.708 1.00 96.56 99 ILE A N 1
ATOM 792 C CA . ILE A 1 99 ? -18.269 1.599 15.634 1.00 96.56 99 ILE A CA 1
ATOM 793 C C . ILE A 1 99 ? -19.478 1.041 16.394 1.00 96.56 99 ILE A C 1
ATOM 795 O O . ILE A 1 99 ? -19.568 1.155 17.614 1.00 96.56 99 ILE A O 1
ATOM 799 N N . SER A 1 100 ? -20.380 0.365 15.686 1.00 92.00 100 SER A N 1
ATOM 800 C CA . SER A 1 100 ? -21.521 -0.372 16.234 1.00 92.00 100 SER A CA 1
ATOM 801 C C . SER A 1 100 ? -21.706 -1.675 15.450 1.00 92.00 100 SER A C 1
ATOM 803 O O . SER A 1 100 ? -21.264 -1.760 14.311 1.00 92.00 100 SER A O 1
ATOM 805 N N . GLY A 1 101 ? -22.309 -2.701 16.065 1.00 91.56 101 GLY A N 1
ATOM 806 C CA . GLY A 1 101 ? -22.452 -4.032 15.443 1.00 91.56 101 GLY A CA 1
ATOM 807 C C . GLY A 1 101 ? -21.130 -4.802 15.301 1.00 91.56 101 GLY A C 1
ATOM 808 O O . GLY A 1 101 ? -20.090 -4.317 15.739 1.00 91.56 101 GLY A O 1
ATOM 809 N N . SER A 1 102 ? -21.165 -6.005 14.743 1.00 92.00 102 SER A N 1
ATOM 810 C CA . SER A 1 102 ? -19.983 -6.831 14.450 1.00 92.00 102 SER A CA 1
ATOM 811 C C . SER A 1 102 ? -20.095 -7.407 13.039 1.00 92.00 102 SER A C 1
ATOM 813 O O . SER A 1 102 ? -21.174 -7.386 12.448 1.00 92.00 102 SER A O 1
ATOM 815 N N . TRP A 1 103 ? -18.985 -7.889 12.481 1.00 91.62 103 TRP A N 1
ATOM 816 C CA . TRP A 1 103 ? -18.956 -8.565 11.172 1.00 91.62 103 TRP A CA 1
ATOM 817 C C . TRP A 1 103 ? -19.085 -10.092 11.285 1.00 91.62 103 TRP A C 1
ATOM 819 O O . TRP A 1 103 ? -18.743 -10.816 10.353 1.00 91.62 103 TRP A O 1
ATOM 829 N N . GLY A 1 104 ? -19.561 -10.585 12.429 1.00 87.75 104 GLY A N 1
ATOM 830 C CA . GLY A 1 104 ? -19.742 -12.013 12.665 1.00 87.75 104 GLY A CA 1
ATOM 831 C C . GLY A 1 104 ? -18.416 -12.772 12.747 1.00 87.75 104 GLY A C 1
ATOM 832 O O . GLY A 1 104 ? -17.431 -12.282 13.301 1.00 87.75 104 GLY A O 1
ATOM 833 N N . GLU A 1 105 ? -18.408 -13.994 12.216 1.00 86.00 105 GLU A N 1
ATOM 834 C CA . GLU A 1 105 ? -17.280 -14.928 12.344 1.00 86.00 105 GLU A CA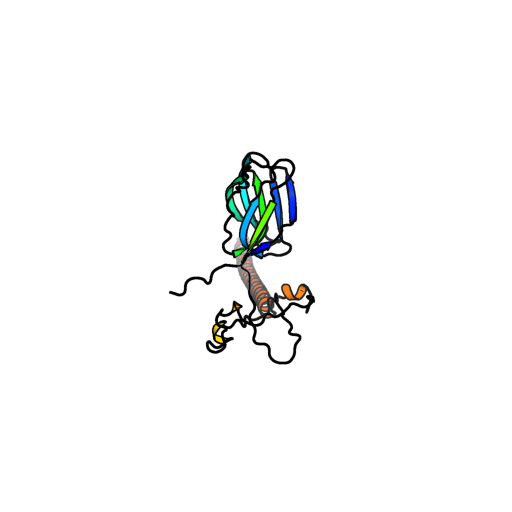 1
ATOM 835 C C . GLU A 1 105 ? -16.093 -14.585 11.434 1.00 86.00 105 GLU A C 1
ATOM 837 O O . GLU A 1 105 ? -14.950 -14.907 11.766 1.00 86.00 105 GLU A O 1
ATOM 842 N N . LEU A 1 106 ? -16.344 -13.933 10.292 1.00 91.88 106 LEU A N 1
ATOM 843 C CA . LEU A 1 106 ? -15.329 -13.662 9.275 1.00 91.88 106 LEU A CA 1
ATOM 844 C C . LEU A 1 106 ? -15.076 -12.156 9.136 1.00 91.88 106 LEU A C 1
ATOM 846 O O . LEU A 1 106 ? -16.009 -11.407 8.832 1.00 91.88 106 LEU A O 1
ATOM 850 N N . PRO A 1 107 ? -13.820 -11.693 9.284 1.00 94.25 107 PRO A N 1
ATOM 851 C CA . PRO A 1 107 ? -13.489 -10.283 9.112 1.00 94.25 107 PRO A CA 1
ATOM 852 C C . PRO A 1 107 ? -13.710 -9.854 7.656 1.00 94.25 107 PRO A C 1
ATOM 854 O O . PRO A 1 107 ? -13.542 -10.683 6.758 1.00 94.25 107 PRO A O 1
ATOM 857 N N . PRO A 1 108 ? -14.027 -8.577 7.383 1.00 94.94 108 PRO A N 1
ATOM 858 C CA . PRO A 1 108 ? -14.249 -8.102 6.018 1.00 94.94 108 PRO A CA 1
ATOM 859 C C . PRO A 1 108 ? -13.069 -8.405 5.078 1.00 94.94 108 PRO A C 1
ATOM 861 O O . PRO A 1 108 ? -11.920 -8.540 5.496 1.00 94.94 108 PRO A O 1
ATOM 864 N N . THR A 1 109 ? -13.325 -8.485 3.779 1.00 94.56 109 THR A N 1
ATOM 865 C CA . THR A 1 109 ? -12.256 -8.599 2.783 1.00 94.56 109 THR A CA 1
ATOM 866 C C . THR A 1 109 ? -11.785 -7.206 2.401 1.00 94.56 109 THR A C 1
ATOM 868 O O . THR A 1 109 ? -12.597 -6.326 2.117 1.00 94.56 109 THR A O 1
ATOM 871 N N . VAL A 1 110 ? -10.469 -6.998 2.396 1.00 95.50 110 VAL A N 1
ATOM 872 C CA . VAL A 1 110 ? -9.863 -5.705 2.076 1.00 95.50 110 VAL A CA 1
ATOM 873 C C . VAL A 1 110 ? -8.936 -5.844 0.881 1.00 95.50 110 VAL A C 1
ATOM 875 O O . VAL A 1 110 ? -8.039 -6.689 0.872 1.00 95.50 110 VAL A O 1
ATOM 878 N N . THR A 1 111 ? -9.123 -4.963 -0.098 1.00 95.25 111 THR A N 1
ATOM 879 C CA . THR A 1 111 ? -8.310 -4.914 -1.315 1.00 95.25 111 THR A CA 1
ATOM 880 C C . THR A 1 111 ? -7.844 -3.490 -1.565 1.00 95.25 111 THR A C 1
ATOM 882 O O . THR A 1 111 ? -8.642 -2.553 -1.633 1.00 95.25 111 THR A O 1
ATOM 885 N N . GLY A 1 112 ? -6.534 -3.315 -1.710 1.00 94.81 112 GLY A N 1
ATOM 886 C CA . GLY A 1 112 ? -5.932 -2.034 -2.066 1.00 94.81 112 GLY A CA 1
ATOM 887 C C . GLY A 1 112 ? -5.751 -1.953 -3.572 1.00 94.81 112 GLY A C 1
ATOM 888 O O . GLY A 1 112 ? -5.406 -2.950 -4.199 1.00 94.81 112 GLY A O 1
ATOM 889 N N . LYS A 1 113 ? -5.943 -0.775 -4.156 1.00 94.31 113 LYS A N 1
ATOM 890 C CA . LYS A 1 113 ? -5.569 -0.499 -5.546 1.00 94.31 113 LYS A CA 1
ATOM 891 C C . LYS A 1 113 ? -4.437 0.504 -5.567 1.00 94.31 113 LYS A C 1
ATOM 893 O O . LYS A 1 113 ? -4.422 1.423 -4.750 1.00 94.31 113 LYS A O 1
ATOM 898 N N . ARG A 1 114 ? -3.514 0.344 -6.508 1.00 91.62 114 ARG A N 1
ATOM 899 C CA . ARG A 1 114 ? -2.509 1.357 -6.847 1.00 91.62 114 ARG A CA 1
ATOM 900 C C . ARG A 1 114 ? -2.466 1.588 -8.346 1.00 91.62 114 ARG A C 1
ATOM 902 O O . ARG A 1 114 ? -2.796 0.682 -9.110 1.00 91.62 114 ARG A O 1
ATOM 909 N N . SER A 1 115 ? -1.994 2.759 -8.752 1.00 86.44 115 SER A N 1
ATOM 910 C CA . SER A 1 115 ? -1.712 3.049 -10.155 1.00 86.44 115 SER A CA 1
ATOM 911 C C . SER A 1 115 ? -0.634 2.107 -10.695 1.00 86.44 115 SER A C 1
ATOM 913 O O . SER A 1 115 ? 0.377 1.837 -10.026 1.00 86.44 115 SER A O 1
ATOM 915 N N . GLN A 1 116 ? -0.851 1.609 -11.908 1.00 82.56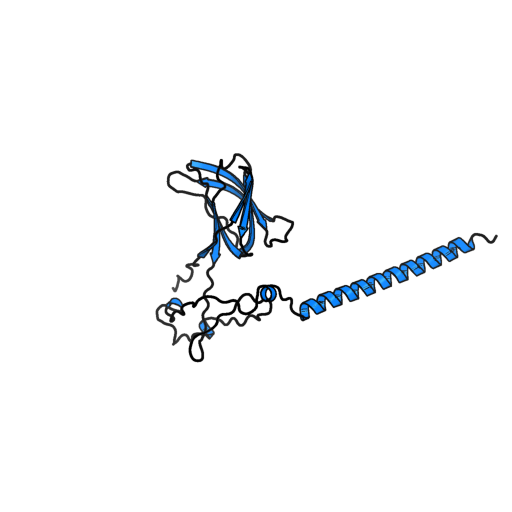 116 GLN A N 1
ATOM 916 C CA . GLN A 1 116 ? 0.169 0.914 -12.676 1.00 82.56 116 GLN A CA 1
ATOM 917 C C . GLN A 1 116 ? 1.307 1.873 -13.037 1.00 82.56 116 GLN A C 1
ATOM 919 O O . GLN A 1 116 ? 1.108 3.075 -13.207 1.00 82.56 116 GLN A O 1
ATOM 924 N N . VAL A 1 117 ? 2.518 1.324 -13.107 1.00 80.81 117 VAL A N 1
ATOM 925 C CA . VAL A 1 117 ? 3.712 2.049 -13.537 1.00 80.81 117 VAL A CA 1
ATOM 926 C C . VAL A 1 117 ? 4.265 1.314 -14.743 1.00 80.81 117 VAL A C 1
ATOM 928 O O . VAL A 1 117 ? 4.749 0.191 -14.601 1.00 80.81 117 VAL A O 1
ATOM 931 N N . ASP A 1 118 ? 4.204 1.962 -15.900 1.00 81.44 118 ASP A N 1
ATOM 932 C CA . ASP A 1 118 ? 4.780 1.445 -17.135 1.00 81.44 118 ASP A CA 1
ATOM 933 C C . ASP A 1 118 ? 6.213 1.955 -17.289 1.00 81.44 118 ASP A C 1
ATOM 935 O O . ASP A 1 118 ? 6.496 3.144 -17.115 1.00 81.44 118 ASP A O 1
ATOM 939 N N . VAL A 1 119 ? 7.134 1.049 -17.619 1.00 85.75 119 VAL A N 1
ATOM 940 C CA . VAL A 1 119 ? 8.540 1.383 -17.869 1.00 85.75 119 VAL A CA 1
ATOM 941 C C . VAL A 1 119 ? 8.803 1.305 -19.363 1.00 85.75 119 VAL A C 1
ATOM 943 O O . VAL A 1 119 ? 8.774 0.229 -19.955 1.00 85.75 119 VAL A O 1
ATOM 946 N N . ILE A 1 120 ? 9.103 2.456 -19.959 1.00 85.69 120 ILE A N 1
ATOM 947 C CA . ILE A 1 120 ? 9.516 2.572 -21.357 1.00 85.69 120 ILE A CA 1
ATOM 948 C C . ILE A 1 120 ? 11.015 2.844 -21.372 1.00 85.69 120 ILE A C 1
ATOM 950 O O . ILE A 1 120 ? 11.496 3.752 -20.695 1.00 85.69 120 ILE A O 1
ATOM 954 N N . PHE A 1 121 ? 11.761 2.062 -22.145 1.00 85.19 121 PHE A N 1
ATOM 955 C CA . PHE A 1 121 ? 13.206 2.202 -22.251 1.00 85.19 121 PHE A CA 1
ATOM 956 C C . PHE A 1 121 ? 13.662 2.025 -23.696 1.00 85.19 121 PHE A C 1
ATOM 958 O O . PHE A 1 121 ? 13.082 1.254 -24.456 1.00 85.19 121 PHE A O 1
ATOM 965 N N . ASN A 1 122 ? 14.724 2.739 -24.069 1.00 84.44 122 ASN A N 1
ATOM 966 C CA . ASN A 1 122 ? 15.426 2.491 -25.319 1.00 84.44 122 ASN A CA 1
ATOM 967 C C . ASN A 1 122 ? 16.518 1.448 -25.065 1.00 84.44 122 ASN A C 1
ATOM 969 O O . ASN A 1 122 ? 17.447 1.686 -24.288 1.00 84.44 122 ASN A O 1
ATOM 973 N N . ALA A 1 123 ? 16.387 0.288 -25.694 1.00 82.00 123 ALA A N 1
ATOM 974 C CA . ALA A 1 123 ? 17.305 -0.817 -25.510 1.00 82.00 123 ALA A CA 1
ATOM 975 C C . ALA A 1 123 ? 18.498 -0.684 -26.471 1.00 82.00 123 ALA A C 1
ATOM 977 O O . ALA A 1 123 ? 18.327 -0.639 -27.686 1.00 82.00 123 ALA A O 1
ATOM 978 N N . GLN A 1 124 ? 19.717 -0.628 -25.931 1.00 81.12 124 GLN A N 1
ATOM 979 C CA . GLN A 1 124 ? 20.952 -0.604 -26.722 1.00 81.12 124 GLN A CA 1
ATOM 980 C C . GLN A 1 124 ? 21.719 -1.916 -26.532 1.00 81.12 124 GLN A C 1
ATOM 982 O O . GLN A 1 124 ? 21.878 -2.389 -25.409 1.00 81.12 124 GLN A O 1
ATOM 987 N N . GLY A 1 125 ? 22.215 -2.491 -27.630 1.00 85.00 125 GLY A N 1
ATOM 988 C CA . GLY A 1 125 ? 22.899 -3.787 -27.625 1.00 85.00 125 GLY A CA 1
ATOM 989 C C . GLY A 1 125 ? 21.944 -4.979 -27.713 1.00 85.00 125 GLY A C 1
ATOM 990 O O . GLY A 1 125 ? 20.745 -4.823 -27.945 1.00 85.00 125 GLY A O 1
ATOM 991 N N . SER A 1 126 ? 22.490 -6.183 -27.560 1.00 85.62 126 SER A N 1
ATOM 992 C CA . SER A 1 126 ? 21.729 -7.429 -27.682 1.00 85.62 126 SER A CA 1
ATOM 993 C C . SER A 1 126 ? 21.032 -7.804 -26.365 1.00 85.62 126 SER A C 1
ATOM 995 O O . SER A 1 126 ? 21.637 -7.629 -25.306 1.00 85.62 126 SER A O 1
ATOM 997 N N . PRO A 1 127 ? 19.802 -8.354 -26.404 1.00 83.31 127 PRO A N 1
ATOM 998 C CA . PRO A 1 127 ? 19.131 -8.892 -25.217 1.00 83.31 127 PRO A CA 1
ATOM 999 C C . PRO A 1 127 ? 19.920 -10.066 -24.595 1.00 83.31 127 PRO A C 1
ATOM 1001 O O . PRO A 1 127 ? 20.709 -10.704 -25.301 1.00 83.31 127 PRO A O 1
ATOM 1004 N N . PRO A 1 128 ? 19.682 -10.413 -23.311 1.00 87.44 128 PRO A N 1
ATOM 1005 C CA . PRO A 1 128 ? 18.642 -9.891 -22.412 1.00 87.44 128 PRO A CA 1
ATOM 1006 C C . PRO A 1 128 ? 19.003 -8.561 -21.730 1.00 87.44 128 PRO A C 1
ATOM 1008 O O . PRO A 1 128 ? 20.166 -8.283 -21.450 1.00 87.44 128 PRO A O 1
ATOM 1011 N N . TYR A 1 129 ? 17.980 -7.764 -21.409 1.00 86.81 129 TYR A N 1
ATOM 1012 C CA . TYR A 1 129 ? 18.113 -6.507 -20.663 1.00 86.81 129 TYR A CA 1
ATOM 1013 C C . TYR A 1 129 ? 17.733 -6.709 -19.191 1.00 86.81 129 TYR A C 1
ATOM 1015 O O . TYR A 1 129 ? 16.807 -7.460 -18.887 1.00 86.81 129 TYR A O 1
ATOM 1023 N N . ALA A 1 130 ? 18.428 -6.028 -18.277 1.00 86.88 130 ALA A N 1
ATOM 1024 C CA . ALA A 1 130 ? 18.160 -6.100 -16.842 1.00 86.88 130 ALA A CA 1
ATOM 1025 C C . ALA A 1 130 ? 17.487 -4.813 -16.343 1.00 86.88 130 ALA A C 1
ATOM 1027 O O . ALA A 1 130 ? 18.064 -3.731 -16.440 1.00 86.88 130 ALA A O 1
ATOM 1028 N N . LEU A 1 131 ? 16.287 -4.942 -15.767 1.00 86.31 131 LEU A N 1
ATOM 1029 C CA . LEU A 1 131 ? 15.610 -3.867 -15.041 1.00 86.31 131 LEU A CA 1
ATOM 1030 C C . LEU A 1 131 ? 15.908 -4.009 -13.545 1.00 86.31 131 LEU A C 1
ATOM 1032 O O . LEU A 1 131 ? 15.551 -5.012 -12.933 1.00 86.31 131 LEU A O 1
ATOM 1036 N N . ALA A 1 132 ? 16.550 -3.002 -12.955 1.00 85.06 132 ALA A N 1
ATOM 1037 C CA . ALA A 1 132 ? 16.824 -2.930 -11.522 1.00 85.06 132 ALA A CA 1
ATOM 1038 C C . ALA A 1 132 ? 16.015 -1.789 -10.892 1.00 85.06 132 ALA A C 1
ATOM 1040 O O . ALA A 1 132 ? 15.993 -0.683 -11.429 1.00 85.06 132 ALA A O 1
ATOM 1041 N N . TRP A 1 133 ? 15.372 -2.031 -9.749 1.00 82.06 133 TRP A N 1
ATOM 1042 C CA . TRP A 1 133 ? 14.550 -1.031 -9.057 1.00 82.06 133 TRP A CA 1
ATOM 1043 C C . TRP A 1 133 ? 14.661 -1.148 -7.531 1.00 82.06 133 TRP A C 1
ATOM 1045 O O . TRP A 1 133 ? 15.168 -2.136 -7.002 1.00 82.06 133 TRP A O 1
ATOM 1055 N N . GLY A 1 134 ? 14.181 -0.124 -6.817 1.00 76.56 134 GLY A N 1
ATOM 1056 C CA . GLY A 1 134 ? 14.050 -0.134 -5.353 1.00 76.56 134 GLY A CA 1
ATOM 1057 C C . GLY A 1 134 ? 15.289 0.290 -4.555 1.00 76.56 134 GLY A C 1
ATOM 1058 O O . GLY A 1 134 ? 15.239 0.285 -3.331 1.00 76.56 134 GLY A O 1
ATOM 1059 N N . SER A 1 135 ? 16.390 0.676 -5.205 1.00 75.31 135 SER A N 1
ATOM 1060 C CA . SER A 1 135 ? 17.552 1.241 -4.503 1.00 75.31 135 SER A CA 1
ATOM 1061 C C . SER A 1 135 ? 17.255 2.664 -4.030 1.00 75.31 135 SER A C 1
ATOM 1063 O O . SER A 1 135 ? 16.930 3.524 -4.846 1.00 75.31 135 SER A O 1
ATOM 1065 N N . HIS A 1 136 ? 17.447 2.936 -2.737 1.00 68.94 136 HIS A N 1
ATOM 1066 C CA . HIS A 1 136 ? 17.349 4.294 -2.188 1.00 68.94 136 HIS A CA 1
ATOM 1067 C C . HIS A 1 136 ? 18.449 5.229 -2.734 1.00 68.94 136 HIS A C 1
ATOM 1069 O O . HIS A 1 136 ? 18.289 6.445 -2.753 1.00 68.94 136 HIS A O 1
ATOM 1075 N N . LEU A 1 137 ? 19.564 4.665 -3.212 1.00 70.38 137 LEU A N 1
ATOM 1076 C CA . LEU A 1 137 ? 20.686 5.412 -3.794 1.00 70.38 137 LEU A CA 1
ATOM 1077 C C . LEU A 1 137 ? 20.544 5.632 -5.306 1.00 70.38 137 LEU A C 1
ATOM 1079 O O . LEU A 1 137 ? 21.436 6.208 -5.927 1.00 70.38 137 LEU A O 1
ATOM 1083 N N . ALA A 1 138 ? 19.478 5.124 -5.932 1.00 74.12 138 ALA A N 1
ATOM 1084 C CA . ALA A 1 138 ? 19.270 5.329 -7.357 1.00 74.12 138 ALA A CA 1
ATOM 1085 C C . ALA A 1 138 ? 18.844 6.776 -7.620 1.00 74.12 138 ALA A C 1
ATOM 1087 O O . ALA A 1 138 ? 17.751 7.198 -7.245 1.00 74.12 138 ALA A O 1
ATOM 1088 N N . SER A 1 139 ? 19.696 7.528 -8.311 1.00 73.00 139 SER A N 1
ATOM 1089 C CA . SER A 1 139 ? 19.307 8.818 -8.869 1.00 73.00 139 SER A CA 1
ATOM 1090 C C . SER A 1 139 ? 18.205 8.619 -9.908 1.00 73.00 139 SER A C 1
ATOM 1092 O O . SER A 1 139 ? 18.313 7.756 -10.781 1.00 73.00 139 SER A O 1
ATOM 1094 N N . SER A 1 140 ? 17.156 9.438 -9.833 1.00 73.69 140 SER A N 1
ATOM 1095 C CA . SER A 1 140 ? 16.110 9.471 -10.854 1.00 73.69 140 SER A CA 1
ATOM 1096 C C . SER A 1 140 ? 16.718 9.890 -12.195 1.00 73.69 140 SER A C 1
ATOM 1098 O O . SER A 1 140 ? 17.207 11.010 -12.334 1.00 73.69 140 SER A O 1
ATOM 1100 N N . ALA A 1 141 ? 16.701 8.983 -13.169 1.00 72.75 141 ALA A N 1
ATOM 1101 C CA . ALA A 1 141 ? 17.096 9.238 -14.555 1.00 72.75 141 ALA A CA 1
ATOM 1102 C C . ALA A 1 141 ? 15.870 9.258 -15.487 1.00 72.75 141 ALA A C 1
ATOM 1104 O O . ALA A 1 141 ? 15.973 8.938 -16.670 1.00 72.75 141 ALA A O 1
ATOM 1105 N N . SER A 1 142 ? 14.697 9.586 -14.938 1.00 75.75 142 SER A N 1
ATOM 1106 C CA . SER A 1 142 ? 13.439 9.654 -15.677 1.00 75.75 142 SER A CA 1
ATOM 1107 C C . SER A 1 142 ? 13.504 10.749 -16.740 1.00 75.75 142 SER A C 1
ATOM 1109 O O . SER A 1 142 ? 13.779 11.908 -16.432 1.00 75.75 142 SER A O 1
ATOM 1111 N N . ILE A 1 143 ? 13.217 10.381 -17.984 1.00 78.81 143 ILE A N 1
ATOM 1112 C CA . ILE A 1 143 ? 13.127 11.286 -19.132 1.00 78.81 143 ILE A CA 1
ATOM 1113 C C . ILE A 1 143 ? 11.673 11.270 -19.617 1.00 78.81 143 ILE A C 1
ATOM 1115 O O . ILE A 1 143 ? 10.994 10.249 -19.491 1.00 78.81 143 ILE A O 1
ATOM 1119 N N . ASP A 1 144 ? 11.173 12.390 -20.148 1.00 78.69 144 ASP A N 1
ATOM 1120 C CA . ASP A 1 144 ? 9.822 12.435 -20.716 1.00 78.69 144 ASP A CA 1
ATOM 1121 C C . ASP A 1 144 ? 9.695 11.401 -21.848 1.00 78.69 144 ASP A C 1
ATOM 1123 O O . ASP A 1 144 ? 10.570 11.294 -22.712 1.00 78.69 144 ASP A O 1
ATOM 1127 N N . ALA A 1 145 ? 8.599 10.642 -21.871 1.00 74.44 145 ALA A N 1
ATOM 1128 C CA . ALA A 1 145 ? 8.384 9.607 -22.880 1.00 74.44 145 ALA A CA 1
ATOM 1129 C C . ALA A 1 145 ? 8.487 10.153 -24.320 1.00 74.44 145 ALA A C 1
ATOM 1131 O O . ALA A 1 145 ? 8.986 9.460 -25.206 1.00 74.44 145 ALA A O 1
ATOM 1132 N N . LYS A 1 146 ? 8.100 11.415 -24.554 1.00 73.94 146 LYS A N 1
ATOM 1133 C CA . LYS A 1 146 ? 8.201 12.094 -25.860 1.00 73.94 146 LYS A CA 1
ATOM 1134 C C . LYS A 1 146 ? 9.634 12.470 -26.240 1.00 73.94 146 LYS A C 1
ATOM 1136 O O . LYS A 1 146 ? 9.900 12.741 -27.407 1.00 73.94 146 LYS A O 1
ATOM 1141 N N . GLN A 1 147 ? 10.542 12.543 -25.268 1.00 79.56 147 GLN A N 1
ATOM 1142 C CA . GLN A 1 147 ? 11.975 12.727 -25.510 1.00 79.56 147 GLN A CA 1
ATOM 1143 C C . GLN A 1 147 ? 12.673 11.387 -25.779 1.00 79.56 147 GLN A C 1
ATOM 1145 O O . GLN A 1 147 ? 13.664 11.362 -26.504 1.00 79.56 147 GLN A O 1
ATOM 1150 N N . LEU A 1 148 ? 12.157 10.284 -25.223 1.00 79.94 148 LEU A N 1
ATOM 1151 C CA . LEU A 1 148 ? 12.663 8.932 -25.483 1.00 79.94 148 LEU A CA 1
ATOM 1152 C C . LEU A 1 148 ? 12.230 8.392 -26.850 1.00 79.94 148 LEU A C 1
ATOM 1154 O O . LEU A 1 148 ? 13.041 7.775 -27.538 1.00 79.94 148 LEU A O 1
ATOM 1158 N N . VAL A 1 149 ? 10.974 8.622 -27.243 1.00 79.56 149 VAL A N 1
ATOM 1159 C CA . VAL A 1 149 ? 10.419 8.158 -28.521 1.00 79.56 149 VAL A CA 1
ATOM 1160 C C . VAL A 1 149 ? 10.063 9.378 -29.379 1.00 79.56 149 VAL A C 1
ATOM 1162 O O . VAL A 1 149 ? 9.101 10.082 -29.060 1.00 79.56 149 VAL A O 1
ATOM 1165 N N . PRO A 1 150 ? 10.821 9.666 -30.457 1.00 78.62 150 PRO A N 1
ATOM 1166 C CA . PRO A 1 150 ? 10.505 10.761 -31.369 1.00 78.62 150 PRO A CA 1
ATOM 1167 C C . PRO A 1 150 ? 9.092 10.620 -31.942 1.00 78.62 150 PRO A C 1
ATOM 1169 O O . PRO A 1 150 ? 8.682 9.526 -32.314 1.00 78.62 150 PRO A O 1
ATOM 1172 N N . ALA A 1 151 ? 8.362 11.731 -32.092 1.00 76.38 151 ALA A N 1
ATOM 1173 C CA . ALA A 1 151 ? 6.975 11.715 -32.576 1.00 76.38 151 ALA A CA 1
ATOM 1174 C C . ALA A 1 151 ? 6.790 11.057 -33.959 1.00 76.38 151 ALA A C 1
ATOM 1176 O O . ALA A 1 151 ? 5.703 10.578 -34.258 1.00 76.38 151 ALA A O 1
ATOM 1177 N N . SER A 1 152 ? 7.837 11.026 -34.789 1.00 76.38 152 SER A N 1
ATOM 1178 C CA . SER A 1 152 ? 7.849 10.345 -36.090 1.00 76.38 152 SER A CA 1
ATOM 1179 C C . SER A 1 152 ? 7.915 8.819 -35.995 1.00 76.38 152 SER A C 1
ATOM 1181 O O . SER A 1 152 ? 7.527 8.148 -36.942 1.00 76.38 152 SER A O 1
ATOM 1183 N N . GLU A 1 153 ? 8.415 8.291 -34.878 1.00 79.88 153 GLU A N 1
ATOM 1184 C CA . GLU A 1 153 ? 8.593 6.858 -34.613 1.00 79.88 153 GLU A CA 1
ATOM 1185 C C . GLU A 1 153 ? 7.477 6.296 -33.716 1.00 79.88 153 GLU A C 1
ATOM 1187 O O . GLU A 1 153 ? 7.446 5.098 -33.439 1.00 79.88 153 GLU A O 1
ATOM 1192 N N . LEU A 1 154 ? 6.552 7.143 -33.235 1.00 80.88 154 LEU A N 1
ATOM 1193 C CA . LEU A 1 154 ? 5.394 6.663 -32.485 1.00 80.88 154 LEU A CA 1
ATOM 1194 C C . LEU A 1 154 ? 4.434 5.907 -33.425 1.00 80.88 154 LEU A C 1
ATOM 1196 O O . LEU A 1 154 ? 4.022 6.456 -34.450 1.00 80.88 154 LEU A O 1
ATOM 1200 N N . PRO A 1 155 ? 4.004 4.689 -33.052 1.00 82.50 155 PRO A N 1
ATOM 1201 C CA . PRO A 1 155 ? 2.916 3.988 -33.726 1.00 82.50 155 PRO A CA 1
ATOM 1202 C C . PRO A 1 155 ? 1.614 4.802 -33.727 1.00 82.50 155 PRO A C 1
ATOM 1204 O O . PRO A 1 155 ? 1.412 5.683 -32.889 1.00 82.50 155 PRO A O 1
ATOM 1207 N N . ALA A 1 156 ? 0.684 4.458 -34.625 1.00 82.00 156 ALA A N 1
ATOM 1208 C CA . ALA A 1 156 ? -0.632 5.106 -34.706 1.00 82.00 156 ALA A CA 1
ATOM 1209 C C . ALA A 1 156 ? -1.414 5.043 -33.377 1.00 82.00 156 ALA A C 1
ATOM 1211 O O . ALA A 1 156 ? -2.124 5.987 -33.033 1.00 82.00 156 ALA A O 1
ATOM 1212 N N . ASP A 1 157 ? -1.207 3.971 -32.607 1.00 81.31 157 ASP A N 1
ATOM 1213 C CA . ASP A 1 157 ? -1.831 3.728 -31.301 1.00 81.31 157 ASP A CA 1
ATOM 1214 C C . ASP A 1 157 ? -1.025 4.321 -30.125 1.00 81.31 157 ASP A C 1
ATOM 1216 O O . ASP A 1 157 ? -1.276 4.029 -28.956 1.00 81.31 157 ASP A O 1
ATOM 1220 N N . GLY A 1 158 ? -0.035 5.168 -30.416 1.00 82.19 158 GLY A N 1
ATOM 1221 C CA . GLY A 1 158 ? 0.781 5.843 -29.416 1.00 82.19 158 GLY A CA 1
ATOM 1222 C C . GLY A 1 158 ? 1.762 4.914 -28.693 1.00 82.19 158 GLY A C 1
ATOM 1223 O O . GLY A 1 158 ? 2.271 3.950 -29.264 1.00 82.19 158 GLY A O 1
ATOM 1224 N N . LEU A 1 159 ? 2.042 5.211 -27.417 1.00 80.31 159 LEU A N 1
ATOM 1225 C CA . LEU A 1 159 ? 2.988 4.439 -26.593 1.00 80.31 159 LEU A CA 1
ATOM 1226 C C . LEU A 1 159 ? 2.543 2.981 -26.388 1.00 80.31 159 LEU A C 1
ATOM 1228 O O . LEU A 1 159 ? 3.388 2.100 -26.266 1.00 80.31 159 LEU A O 1
ATOM 1232 N N . SER A 1 160 ? 1.235 2.713 -26.402 1.00 81.38 160 SER A N 1
ATOM 1233 C CA . SER A 1 160 ? 0.676 1.362 -26.271 1.00 81.38 160 SER A CA 1
ATOM 1234 C C . SER A 1 160 ? 0.980 0.462 -27.474 1.00 81.38 160 SER A C 1
ATOM 1236 O O . SER A 1 160 ? 0.905 -0.756 -27.351 1.00 81.38 160 SER A O 1
ATOM 1238 N N . GLY A 1 161 ? 1.335 1.044 -28.625 1.00 83.06 161 GLY A N 1
ATOM 1239 C CA . GLY A 1 161 ? 1.731 0.301 -29.823 1.00 83.06 161 GLY A CA 1
ATOM 1240 C C . GLY A 1 161 ? 3.215 -0.080 -29.868 1.00 83.06 161 GLY A C 1
ATOM 1241 O O . GLY A 1 161 ? 3.650 -0.687 -30.847 1.00 83.06 161 GLY A O 1
ATOM 1242 N N . LEU A 1 162 ? 4.016 0.309 -28.868 1.00 85.62 162 LEU A N 1
ATOM 1243 C CA . LEU A 1 162 ? 5.441 -0.020 -28.828 1.00 85.62 162 LEU A CA 1
ATOM 1244 C C . LEU A 1 162 ? 5.657 -1.532 -28.619 1.00 85.62 162 LEU A C 1
ATOM 1246 O O . LEU A 1 162 ? 4.843 -2.185 -27.960 1.00 85.62 162 LEU A O 1
ATOM 1250 N N . PRO A 1 163 ? 6.761 -2.107 -29.138 1.00 86.06 163 PRO A N 1
ATOM 1251 C CA . PRO A 1 163 ? 7.099 -3.503 -28.888 1.00 86.06 163 PRO A CA 1
ATOM 1252 C C . PRO A 1 163 ? 7.166 -3.804 -27.387 1.00 86.06 163 PRO A C 1
ATOM 1254 O O . PRO A 1 163 ? 7.852 -3.112 -26.635 1.00 86.06 163 PRO A O 1
ATOM 1257 N N . GLN A 1 164 ? 6.472 -4.857 -26.954 1.00 87.25 164 GLN A N 1
ATOM 1258 C CA . GLN A 1 164 ? 6.453 -5.261 -25.550 1.00 87.25 164 GLN A CA 1
ATOM 1259 C C . GLN A 1 164 ? 7.713 -6.051 -25.189 1.00 87.25 164 GLN A C 1
ATOM 1261 O O . GLN A 1 164 ? 8.105 -6.988 -25.889 1.00 87.25 164 GLN A O 1
ATOM 1266 N N . ALA A 1 165 ? 8.329 -5.691 -24.063 1.00 86.62 165 ALA A N 1
ATOM 1267 C CA . ALA A 1 165 ? 9.365 -6.494 -23.433 1.00 86.62 165 ALA A CA 1
ATOM 1268 C C . ALA A 1 165 ? 8.716 -7.500 -22.473 1.00 86.62 165 ALA A C 1
ATOM 1270 O O . ALA A 1 165 ? 7.896 -7.128 -21.636 1.00 86.62 165 ALA A O 1
ATOM 1271 N N . TYR A 1 166 ? 9.106 -8.770 -22.573 1.00 86.50 166 TYR A N 1
ATOM 1272 C CA . TYR A 1 166 ? 8.630 -9.818 -21.672 1.00 86.50 166 TYR A CA 1
ATOM 1273 C C . TYR A 1 166 ? 9.587 -9.985 -20.496 1.00 86.50 166 TYR A C 1
ATOM 1275 O O . TYR A 1 166 ? 10.808 -9.994 -20.669 1.00 86.50 166 TYR A O 1
ATOM 1283 N N . LEU A 1 167 ? 9.026 -10.125 -19.295 1.00 86.19 167 LEU A N 1
ATOM 1284 C CA . LEU A 1 167 ? 9.808 -10.338 -18.084 1.00 86.19 167 LEU A CA 1
ATOM 1285 C C . LEU A 1 167 ? 10.328 -11.778 -18.036 1.00 86.19 167 LEU A C 1
ATOM 1287 O O . LEU A 1 167 ? 9.565 -12.733 -18.170 1.00 86.19 167 LEU A O 1
ATOM 1291 N N . ALA A 1 168 ? 11.635 -11.912 -17.820 1.00 85.50 168 ALA A N 1
ATOM 1292 C CA . ALA A 1 168 ? 12.241 -13.163 -17.388 1.00 85.50 168 ALA A CA 1
ATOM 1293 C C . ALA A 1 168 ? 12.014 -13.375 -15.881 1.00 85.50 168 ALA A C 1
ATOM 1295 O O . ALA A 1 168 ? 11.485 -12.503 -15.186 1.00 85.50 168 ALA A O 1
ATOM 1296 N N . GLU A 1 169 ? 12.433 -14.531 -15.369 1.00 85.62 169 GLU A N 1
ATOM 1297 C CA . GLU A 1 169 ? 12.333 -14.830 -13.944 1.00 85.62 169 GLU A CA 1
ATOM 1298 C C . GLU A 1 169 ? 13.116 -13.790 -13.114 1.00 85.62 169 GLU A C 1
ATOM 1300 O O . GLU A 1 169 ? 14.289 -13.519 -13.405 1.00 85.62 169 GLU A O 1
ATOM 1305 N N . PRO A 1 170 ? 12.477 -13.145 -12.119 1.00 83.88 170 PRO A N 1
ATOM 1306 C CA . PRO A 1 170 ? 13.120 -12.095 -11.346 1.00 83.88 170 PRO A CA 1
ATOM 1307 C C . PRO A 1 170 ? 14.221 -12.677 -10.457 1.00 83.88 170 PRO A C 1
ATOM 1309 O O . PRO A 1 170 ? 14.049 -13.719 -9.828 1.00 83.88 170 PRO A O 1
ATOM 1312 N N . PHE A 1 171 ? 15.339 -11.961 -10.339 1.00 82.94 171 PHE A N 1
ATOM 1313 C CA . PHE A 1 171 ? 16.448 -12.338 -9.465 1.00 82.94 171 PHE A CA 1
ATOM 1314 C C . PHE A 1 171 ? 16.928 -11.153 -8.624 1.00 82.94 171 PHE A C 1
ATOM 1316 O O . PHE A 1 1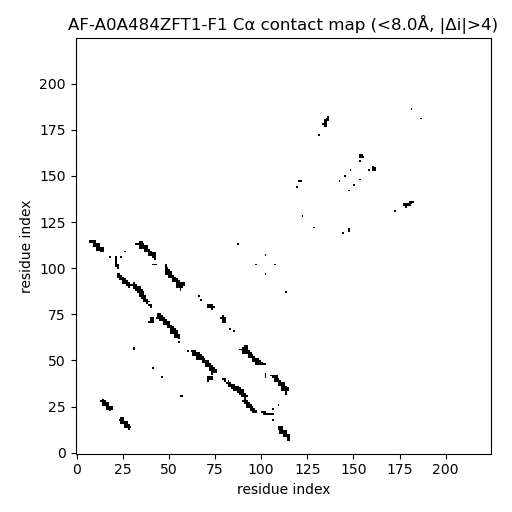71 ? 16.783 -9.986 -8.992 1.00 82.94 171 PHE A O 1
ATOM 1323 N N . ILE A 1 172 ? 17.497 -11.453 -7.458 1.00 80.31 172 ILE A N 1
ATOM 1324 C CA . ILE A 1 172 ? 17.935 -10.444 -6.493 1.00 80.31 172 ILE A CA 1
ATOM 1325 C C . ILE A 1 172 ? 19.361 -9.990 -6.822 1.00 80.31 172 ILE A C 1
ATOM 1327 O O . ILE A 1 172 ? 20.308 -10.761 -6.716 1.00 80.31 172 ILE A O 1
ATOM 1331 N N . LEU A 1 173 ? 19.519 -8.711 -7.174 1.00 75.44 173 LEU A N 1
ATOM 1332 C CA . LEU A 1 173 ? 20.808 -8.122 -7.567 1.00 75.44 173 LEU A CA 1
ATOM 1333 C C . LEU A 1 173 ? 21.743 -7.780 -6.392 1.00 75.44 173 LEU A C 1
ATOM 1335 O O . LEU A 1 173 ? 22.943 -7.610 -6.601 1.00 75.44 173 LEU A O 1
ATOM 1339 N N . GLY A 1 174 ? 21.225 -7.610 -5.169 1.00 69.25 174 GLY A N 1
ATOM 1340 C CA . GLY A 1 174 ? 22.042 -7.075 -4.068 1.00 69.25 174 GLY A CA 1
ATOM 1341 C C . GLY A 1 174 ? 21.521 -7.248 -2.639 1.00 69.25 174 GLY A C 1
ATOM 1342 O O . GLY A 1 174 ? 22.029 -6.577 -1.746 1.00 69.25 174 GLY A O 1
ATOM 1343 N N . GLY A 1 175 ? 20.540 -8.125 -2.413 1.00 73.44 175 GLY A N 1
ATOM 1344 C CA . GLY A 1 175 ? 19.954 -8.386 -1.090 1.00 73.44 175 GLY A CA 1
ATOM 1345 C C . GLY A 1 175 ? 19.050 -7.261 -0.563 1.00 73.44 175 GLY A C 1
ATOM 1346 O O . GLY A 1 175 ? 18.991 -6.172 -1.132 1.00 73.44 175 GLY A O 1
ATOM 1347 N N . GLU A 1 176 ? 18.334 -7.524 0.537 1.00 68.50 176 GLU A N 1
ATOM 1348 C CA . GLU A 1 176 ? 17.416 -6.547 1.154 1.00 68.50 176 GLU A CA 1
ATOM 1349 C C . GLU A 1 176 ? 18.140 -5.326 1.737 1.00 68.50 176 GLU A C 1
ATOM 1351 O O . GLU A 1 176 ? 17.581 -4.231 1.767 1.00 68.50 176 GLU A O 1
ATOM 1356 N N . GLU A 1 177 ? 19.404 -5.481 2.132 1.00 65.19 177 GLU A N 1
ATOM 1357 C CA . GLU A 1 177 ? 20.230 -4.409 2.702 1.00 65.19 177 GLU A CA 1
ATOM 1358 C C . GLU A 1 177 ? 20.388 -3.215 1.747 1.00 65.19 177 GLU A C 1
ATOM 1360 O O . GLU A 1 177 ? 20.402 -2.063 2.178 1.00 65.19 177 GLU A O 1
ATOM 1365 N N . ARG A 1 178 ? 20.420 -3.452 0.426 1.00 66.31 178 ARG A N 1
ATOM 1366 C CA . ARG A 1 178 ? 20.486 -2.378 -0.587 1.00 66.31 178 ARG A CA 1
ATOM 1367 C C . ARG A 1 178 ? 19.212 -1.527 -0.641 1.00 66.31 178 ARG A C 1
ATOM 1369 O O . ARG A 1 178 ? 19.282 -0.387 -1.091 1.00 66.31 178 ARG A O 1
ATOM 1376 N N . LEU A 1 179 ? 18.073 -2.043 -0.171 1.00 60.94 179 LEU A N 1
ATOM 1377 C CA . LEU A 1 179 ? 16.813 -1.288 -0.091 1.00 60.94 179 LEU A CA 1
ATOM 1378 C C . LEU A 1 179 ? 16.822 -0.276 1.065 1.00 60.94 179 LEU A C 1
ATOM 1380 O O . LEU A 1 179 ? 16.070 0.692 1.037 1.00 60.94 179 LEU A O 1
ATOM 1384 N N . LYS A 1 180 ? 17.668 -0.506 2.078 1.00 60.66 180 LYS A N 1
ATOM 1385 C CA . LYS A 1 180 ? 17.792 0.316 3.294 1.00 60.66 180 LYS A CA 1
ATOM 1386 C C . LYS A 1 180 ? 19.137 1.039 3.391 1.00 60.66 180 LYS A C 1
ATOM 1388 O O . LYS A 1 180 ? 19.415 1.667 4.407 1.00 60.66 180 LYS A O 1
ATOM 1393 N N . ALA A 1 181 ? 19.985 0.923 2.368 1.00 56.31 181 ALA A N 1
ATOM 1394 C CA . ALA A 1 181 ? 21.315 1.507 2.370 1.00 56.31 181 ALA A CA 1
ATOM 1395 C C . ALA A 1 181 ? 21.214 3.039 2.385 1.00 56.31 181 ALA A C 1
ATOM 1397 O O . ALA A 1 181 ? 20.954 3.681 1.367 1.00 56.31 181 ALA A O 1
ATOM 1398 N N . THR A 1 182 ? 21.414 3.608 3.569 1.00 54.56 182 THR A N 1
ATOM 1399 C CA . THR A 1 182 ? 21.567 5.043 3.793 1.00 54.56 182 THR A CA 1
ATOM 1400 C C . THR A 1 182 ? 22.802 5.540 3.046 1.00 54.56 182 THR A C 1
ATOM 1402 O O . THR A 1 182 ? 23.875 4.942 3.143 1.00 54.56 182 THR A O 1
ATOM 1405 N N . ASP A 1 183 ? 22.660 6.638 2.305 1.00 54.72 183 ASP A N 1
ATOM 1406 C CA . ASP A 1 183 ? 23.779 7.299 1.629 1.00 54.72 183 ASP A CA 1
ATOM 1407 C C . ASP A 1 183 ? 24.879 7.622 2.663 1.00 54.72 183 ASP A C 1
ATOM 1409 O O . ASP A 1 183 ? 24.557 8.164 3.730 1.00 54.72 183 ASP A O 1
ATOM 1413 N N . PRO A 1 184 ? 26.170 7.329 2.409 1.00 54.94 184 PRO A N 1
ATOM 1414 C CA . PRO A 1 184 ? 27.256 7.817 3.260 1.00 54.94 184 PRO A CA 1
ATOM 1415 C C . PRO A 1 184 ? 27.163 9.330 3.546 1.00 54.94 184 PRO A C 1
ATOM 1417 O O . PRO A 1 184 ? 27.543 9.765 4.637 1.00 54.94 184 PRO A O 1
ATOM 1420 N N . ALA A 1 185 ? 26.57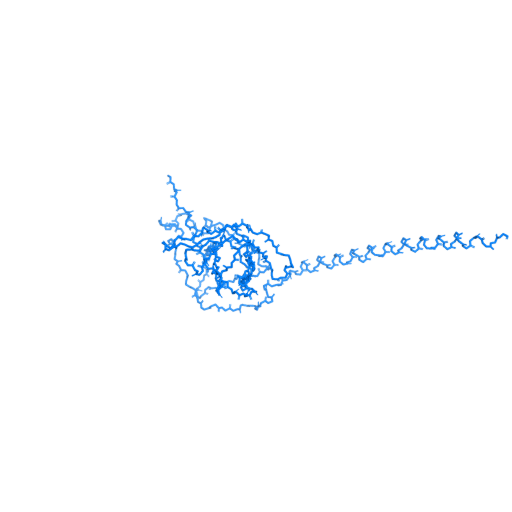5 10.128 2.647 1.00 55.03 185 ALA A N 1
ATOM 1421 C CA . ALA A 1 185 ? 26.271 11.538 2.887 1.00 55.03 185 ALA A CA 1
ATOM 1422 C C . ALA A 1 185 ? 25.231 11.757 4.012 1.00 55.03 185 ALA A C 1
ATOM 1424 O O . ALA A 1 185 ? 25.424 12.630 4.860 1.00 55.03 185 ALA A O 1
ATOM 1425 N N . GLN A 1 186 ? 24.178 10.937 4.109 1.00 54.66 186 GLN A N 1
ATOM 1426 C CA . GLN A 1 186 ? 23.225 10.985 5.231 1.00 54.66 186 GLN A CA 1
ATOM 1427 C C . GLN A 1 186 ? 23.842 10.472 6.541 1.00 54.66 186 GLN A C 1
ATOM 1429 O O . GLN A 1 186 ? 23.568 11.025 7.608 1.00 54.66 186 GLN A O 1
ATOM 1434 N N . SER A 1 187 ? 24.733 9.477 6.481 1.00 58.06 187 SER A N 1
ATOM 1435 C CA . SER A 1 187 ? 25.509 9.060 7.658 1.00 58.06 187 SER A CA 1
ATOM 1436 C C . SER A 1 187 ? 26.424 10.183 8.163 1.00 58.06 187 SER A C 1
ATOM 1438 O O . SER A 1 187 ? 26.593 10.342 9.373 1.00 58.06 187 SER A O 1
ATOM 1440 N N . SER A 1 188 ? 26.991 10.988 7.257 1.00 58.59 188 SER A N 1
ATOM 1441 C CA . SER A 1 188 ? 27.820 12.140 7.631 1.00 58.59 188 SER A CA 1
ATOM 1442 C C . SER A 1 188 ? 27.011 13.238 8.331 1.00 58.59 188 SER A C 1
ATOM 1444 O O . SER A 1 188 ? 27.493 13.829 9.298 1.00 58.59 188 SER A O 1
ATOM 1446 N N . SER A 1 189 ? 25.754 13.447 7.919 1.00 61.59 189 SER A N 1
ATOM 1447 C CA . SER A 1 189 ? 24.852 14.426 8.534 1.00 61.59 189 SER A CA 1
ATOM 1448 C C . SER A 1 189 ? 24.522 14.067 9.985 1.00 61.59 189 SER A C 1
ATOM 1450 O O . SER A 1 189 ? 24.614 14.917 10.868 1.00 61.59 189 SER A O 1
ATOM 1452 N N . GLN A 1 190 ? 24.250 12.790 10.268 1.00 71.25 190 GLN A N 1
ATOM 1453 C CA . GLN A 1 190 ? 23.995 12.339 11.640 1.00 71.25 190 GLN A CA 1
ATOM 1454 C C . GLN A 1 190 ? 25.223 12.515 12.546 1.00 71.25 190 GLN A C 1
ATOM 1456 O O . GLN A 1 190 ? 25.090 12.947 13.692 1.00 71.25 190 GLN A O 1
ATOM 1461 N N . TRP A 1 191 ? 26.431 12.253 12.033 1.00 77.50 191 TRP A N 1
ATOM 1462 C CA . TRP A 1 191 ? 27.673 12.487 12.779 1.00 77.50 191 TRP A CA 1
ATOM 1463 C C . TRP A 1 191 ? 27.896 13.975 13.092 1.00 77.50 191 TRP A C 1
ATOM 1465 O O . TRP A 1 191 ? 28.283 14.326 14.208 1.00 77.50 191 TRP A O 1
ATOM 1475 N N . GLN A 1 192 ? 27.583 14.866 12.145 1.00 78.44 192 GLN A N 1
ATOM 1476 C CA . GLN A 1 192 ? 27.618 16.317 12.363 1.00 78.44 192 GLN A CA 1
ATOM 1477 C C . GLN A 1 192 ? 26.623 16.755 13.447 1.00 78.44 192 GLN A C 1
ATOM 1479 O O . GLN A 1 192 ? 26.965 17.586 14.291 1.00 78.44 192 GLN A O 1
ATOM 1484 N N . THR A 1 193 ? 25.419 16.172 13.474 1.00 80.88 193 THR A N 1
ATOM 1485 C CA . THR A 1 193 ? 24.425 16.432 14.526 1.00 80.88 193 THR A CA 1
ATOM 1486 C C . THR A 1 193 ? 24.948 16.024 15.904 1.00 80.88 193 THR A C 1
ATOM 1488 O O . THR A 1 193 ? 24.865 16.818 16.839 1.00 80.88 193 THR A O 1
ATOM 1491 N N . TRP A 1 194 ? 25.556 14.841 16.038 1.00 87.75 194 TRP A N 1
ATOM 1492 C CA . TRP A 1 194 ? 26.161 14.392 17.301 1.00 87.75 194 TRP A CA 1
ATOM 1493 C C . TRP A 1 194 ? 27.290 15.308 17.786 1.00 87.75 194 TRP A C 1
ATOM 1495 O O . TRP A 1 194 ? 27.381 15.596 18.980 1.00 87.75 194 TRP A O 1
ATOM 1505 N N . LEU A 1 195 ? 28.115 15.815 16.869 1.00 91.62 195 LEU A N 1
ATOM 1506 C CA . LEU A 1 195 ? 29.195 16.751 17.190 1.00 91.62 195 LEU A CA 1
ATOM 1507 C C . LEU A 1 195 ? 28.636 18.090 17.703 1.00 91.62 195 LEU A C 1
ATOM 1509 O O . LEU A 1 195 ? 29.122 18.628 18.700 1.00 91.62 195 LEU A O 1
ATOM 1513 N N . LEU A 1 196 ? 27.560 18.583 17.082 1.00 91.44 196 LEU A N 1
ATOM 1514 C CA . LEU A 1 196 ? 26.861 19.795 17.513 1.00 91.44 196 LEU A CA 1
ATOM 1515 C C . LEU A 1 196 ? 26.251 19.631 18.911 1.00 91.44 196 LEU A C 1
ATOM 1517 O O . LEU A 1 196 ? 26.451 20.494 19.768 1.00 91.44 196 LEU A O 1
ATOM 1521 N N . TRP A 1 197 ? 25.571 18.511 19.175 1.00 94.44 197 TRP A N 1
ATOM 1522 C CA . TRP A 1 197 ? 25.060 18.191 20.513 1.00 94.44 197 TRP A CA 1
ATOM 1523 C C . TRP A 1 197 ? 26.184 18.089 21.549 1.00 94.44 197 TRP A C 1
ATOM 1525 O O . TRP A 1 197 ? 26.049 18.627 22.649 1.00 94.44 197 TRP A O 1
ATOM 1535 N N . GLY A 1 198 ? 27.314 17.471 21.194 1.00 95.81 198 GLY A N 1
ATOM 1536 C CA . GLY A 1 198 ? 28.493 17.403 22.057 1.00 95.81 198 GLY A CA 1
ATOM 1537 C C . GLY A 1 198 ? 29.025 18.789 22.432 1.00 95.81 198 GLY A C 1
ATOM 1538 O O . GLY A 1 198 ? 29.280 19.059 23.608 1.00 95.81 198 GLY A O 1
ATOM 1539 N N . MET A 1 199 ? 29.122 19.699 21.459 1.00 95.56 199 MET A N 1
ATOM 1540 C CA . MET A 1 199 ? 29.574 21.071 21.703 1.00 95.56 199 MET A CA 1
ATOM 1541 C C . MET A 1 199 ? 28.571 21.880 22.538 1.00 95.56 199 MET A C 1
ATOM 1543 O O . MET A 1 199 ? 28.979 22.648 23.412 1.00 95.56 199 MET A O 1
ATOM 1547 N N . LEU A 1 200 ? 27.269 21.670 22.324 1.00 94.69 200 LEU A N 1
ATOM 1548 C CA . LEU A 1 200 ? 26.209 22.301 23.111 1.00 94.69 200 LEU A CA 1
ATOM 1549 C C . LEU A 1 200 ? 26.277 21.879 24.587 1.00 94.69 200 LEU A C 1
ATOM 1551 O O . LEU A 1 200 ? 26.266 22.738 25.471 1.00 94.69 200 LEU A O 1
ATOM 1555 N N . ILE A 1 201 ? 26.406 20.576 24.860 1.00 96.19 201 ILE A N 1
ATOM 1556 C CA . ILE A 1 201 ? 26.543 20.042 26.226 1.00 96.19 201 ILE A CA 1
ATOM 1557 C C . ILE A 1 201 ? 27.786 20.623 26.907 1.00 96.19 201 ILE A C 1
ATOM 1559 O O . ILE A 1 201 ? 27.715 21.041 28.064 1.00 96.19 201 ILE A O 1
ATOM 1563 N N . LEU A 1 202 ? 28.909 20.708 26.187 1.00 95.88 202 LEU A N 1
ATOM 1564 C CA . LEU A 1 202 ? 30.145 21.289 26.710 1.00 95.88 202 LEU A CA 1
ATOM 1565 C C . LEU A 1 202 ? 29.953 22.759 27.128 1.00 95.88 202 LEU A C 1
ATOM 1567 O O . LEU A 1 202 ? 30.395 23.160 28.206 1.00 95.88 202 LEU A O 1
ATOM 1571 N N . GLY A 1 203 ? 29.250 23.547 26.307 1.00 94.38 203 GLY A N 1
ATOM 1572 C CA . GLY A 1 203 ? 28.917 24.940 26.616 1.00 94.38 203 GLY A CA 1
ATOM 1573 C C . GLY A 1 203 ? 28.035 25.080 27.860 1.00 94.38 203 GLY A C 1
ATOM 1574 O O . GLY A 1 203 ? 28.324 25.900 28.735 1.00 94.38 203 GLY A O 1
ATOM 1575 N N . VAL A 1 204 ? 27.000 24.241 27.984 1.00 96.06 204 VAL A N 1
ATOM 1576 C CA . VAL A 1 204 ? 26.094 24.231 29.148 1.00 96.06 204 VAL A CA 1
ATOM 1577 C C . VAL A 1 204 ? 26.835 23.848 30.432 1.00 96.06 204 VAL A C 1
ATOM 1579 O O . VAL A 1 204 ? 26.659 24.506 31.460 1.00 96.06 204 VAL A O 1
ATOM 1582 N N . LEU A 1 205 ? 27.708 22.837 30.384 1.00 95.62 205 LEU A N 1
ATOM 1583 C CA . LEU A 1 205 ? 28.537 22.442 31.528 1.00 95.62 205 LEU A CA 1
ATOM 1584 C C . LEU A 1 205 ? 29.501 23.555 31.950 1.00 95.62 205 LEU A C 1
ATOM 1586 O O . LEU A 1 205 ? 29.658 23.804 33.147 1.00 95.62 205 LEU A O 1
ATOM 1590 N N . GLY A 1 206 ? 30.103 24.260 30.987 1.00 93.56 206 GLY A N 1
ATOM 1591 C CA . GLY A 1 206 ? 30.954 25.419 31.260 1.00 93.56 206 GLY A CA 1
ATOM 1592 C C . GLY A 1 206 ? 30.205 26.531 31.999 1.00 93.56 206 GLY A C 1
ATOM 1593 O O . GLY A 1 206 ? 30.702 27.056 32.998 1.00 93.56 206 GLY A O 1
ATOM 1594 N N . LEU A 1 207 ? 28.977 26.839 31.572 1.00 93.38 207 LEU A N 1
ATOM 1595 C CA . LEU A 1 207 ? 28.127 27.824 32.246 1.00 93.38 207 LEU A CA 1
ATOM 1596 C C . LEU A 1 207 ? 27.750 27.374 33.666 1.00 93.38 207 LEU A C 1
ATOM 1598 O O . LEU A 1 207 ? 27.882 28.146 34.617 1.00 93.38 207 LEU A O 1
ATOM 1602 N N . GLY A 1 208 ? 27.344 26.110 33.826 1.00 91.88 208 GLY A N 1
ATOM 1603 C CA . GLY A 1 208 ? 27.025 25.527 35.131 1.00 91.88 208 GLY A CA 1
ATOM 1604 C C . GLY A 1 208 ? 28.213 25.553 36.098 1.00 91.88 208 GLY A C 1
ATOM 1605 O O . GLY A 1 208 ? 28.043 25.858 37.279 1.00 91.88 208 GLY A O 1
ATOM 1606 N N . PHE A 1 209 ? 29.428 25.314 35.599 1.00 91.94 209 PHE A N 1
ATOM 1607 C CA . PHE A 1 209 ? 30.652 25.378 36.398 1.00 91.94 209 PHE A CA 1
ATOM 1608 C C . PHE A 1 209 ? 30.932 26.791 36.922 1.00 91.94 209 PHE A C 1
ATOM 1610 O O . PHE A 1 209 ? 31.257 26.956 38.099 1.00 91.94 209 PHE A O 1
ATOM 1617 N N . ILE A 1 210 ? 30.761 27.813 36.079 1.00 90.94 210 ILE A N 1
ATOM 1618 C CA . ILE A 1 210 ? 30.926 29.218 36.478 1.00 90.94 210 ILE A CA 1
ATOM 1619 C C . ILE A 1 210 ? 29.906 29.580 37.563 1.00 90.94 210 ILE A C 1
ATOM 1621 O O . ILE A 1 210 ? 30.289 30.119 38.601 1.00 90.94 210 ILE A O 1
ATOM 1625 N N . VAL A 1 211 ? 28.633 29.216 37.374 1.00 90.31 211 VAL A N 1
ATOM 1626 C CA . VAL A 1 211 ? 27.567 29.464 38.361 1.00 90.31 211 VAL A CA 1
ATOM 1627 C C . VAL A 1 211 ? 27.873 28.784 39.700 1.00 90.31 211 VAL A C 1
ATOM 1629 O O . VAL A 1 211 ? 27.765 29.421 40.747 1.00 90.31 211 VAL A O 1
ATOM 1632 N N . LEU A 1 212 ? 28.316 27.523 39.691 1.00 87.25 212 LEU A N 1
ATOM 1633 C CA . LEU A 1 212 ? 28.700 26.798 40.908 1.00 87.25 212 LEU A CA 1
ATOM 1634 C C . LEU A 1 212 ? 29.916 27.416 41.604 1.00 87.25 212 LEU A C 1
ATOM 1636 O O . LEU A 1 212 ? 29.961 27.460 42.836 1.00 87.25 212 LEU A O 1
ATOM 1640 N N . LYS A 1 213 ? 30.900 27.893 40.836 1.00 86.81 213 LYS A N 1
ATOM 1641 C CA . LYS A 1 213 ? 32.082 28.566 41.380 1.00 86.81 213 LYS A CA 1
ATOM 1642 C C . LYS A 1 213 ? 31.700 29.884 42.065 1.00 86.81 213 LYS A C 1
ATOM 1644 O O . LYS A 1 213 ? 32.096 30.096 43.207 1.00 86.81 213 LYS A O 1
ATOM 1649 N N . LEU A 1 214 ? 30.878 30.711 41.416 1.00 84.50 214 LEU A N 1
ATOM 1650 C CA . LEU A 1 214 ? 30.354 31.958 41.989 1.00 84.50 214 LEU A CA 1
ATOM 1651 C C . LEU A 1 214 ? 29.503 31.698 43.237 1.00 84.50 214 LEU A C 1
ATOM 1653 O O . LEU A 1 214 ? 29.674 32.375 44.247 1.00 84.50 214 LEU A O 1
ATOM 1657 N N . ALA A 1 215 ? 28.629 30.689 43.209 1.00 81.31 215 ALA A N 1
ATOM 1658 C CA . ALA A 1 215 ? 27.838 30.307 44.376 1.00 81.31 215 ALA A CA 1
ATOM 1659 C C . ALA A 1 215 ? 28.729 29.881 45.556 1.00 81.31 215 ALA A C 1
ATOM 1661 O O . ALA A 1 215 ? 28.476 30.283 46.691 1.00 81.31 215 ALA A O 1
ATOM 1662 N N . ARG A 1 216 ? 29.806 29.126 45.291 1.00 79.25 216 ARG A N 1
ATOM 1663 C CA . ARG A 1 216 ? 30.802 28.746 46.306 1.00 79.25 216 ARG A CA 1
ATOM 1664 C C . ARG A 1 216 ? 31.577 29.939 46.861 1.00 79.25 216 ARG A C 1
ATOM 1666 O O . ARG A 1 216 ? 31.807 29.972 48.063 1.00 79.25 216 ARG A O 1
ATOM 1673 N N . GLU A 1 217 ? 31.951 30.912 46.036 1.00 76.12 217 GLU A N 1
ATOM 1674 C CA . GLU A 1 217 ? 32.646 32.127 46.494 1.00 76.12 217 GLU A CA 1
ATOM 1675 C C . GLU A 1 217 ? 31.725 33.029 47.335 1.00 76.12 217 GLU A C 1
ATOM 1677 O O . GLU A 1 217 ? 32.127 33.511 48.394 1.00 76.12 217 GLU A O 1
ATOM 1682 N N . VAL A 1 218 ? 30.461 33.191 46.931 1.00 74.19 218 VAL A N 1
ATOM 1683 C CA . VAL A 1 218 ? 29.476 34.011 47.658 1.00 74.19 218 VAL A CA 1
ATOM 1684 C C . VAL A 1 218 ? 29.040 33.357 48.975 1.00 74.19 218 VAL A C 1
ATOM 1686 O O . VAL A 1 218 ? 28.881 34.055 49.976 1.00 74.19 218 VAL A O 1
ATOM 1689 N N . MET A 1 219 ? 28.872 32.030 49.017 1.00 61.91 219 MET A N 1
ATOM 1690 C CA . MET A 1 219 ? 28.561 31.312 50.263 1.00 61.91 219 MET A CA 1
ATOM 1691 C C . MET A 1 219 ? 29.789 31.112 51.159 1.00 61.91 219 MET A C 1
ATOM 1693 O O . MET A 1 219 ? 29.644 31.152 52.376 1.00 61.91 219 MET A O 1
ATOM 1697 N N . GLY A 1 220 ? 30.993 30.970 50.595 1.00 58.19 220 GLY A N 1
ATOM 1698 C CA . GLY A 1 220 ? 32.242 30.863 51.359 1.00 58.19 220 GLY A CA 1
ATOM 1699 C C . GLY A 1 220 ? 32.702 32.180 51.995 1.00 58.19 220 GLY A C 1
ATOM 1700 O O . GLY A 1 220 ? 33.423 32.164 52.985 1.00 58.19 220 GLY A O 1
ATOM 1701 N N . SER A 1 221 ? 32.252 33.330 51.481 1.00 50.69 221 SER A N 1
ATOM 1702 C CA . SER A 1 221 ? 32.572 34.646 52.052 1.00 50.69 221 SER A CA 1
ATOM 1703 C C . SER A 1 221 ? 31.687 35.045 53.246 1.00 50.69 221 SER A C 1
ATOM 1705 O O . SER A 1 221 ? 31.882 36.132 53.793 1.00 50.69 221 SER A O 1
ATOM 1707 N N . LYS A 1 222 ? 30.712 34.220 53.658 1.00 50.53 222 LYS A N 1
ATOM 1708 C CA . LYS A 1 222 ? 29.773 34.563 54.745 1.00 50.53 222 LYS A CA 1
ATOM 1709 C C . LYS A 1 222 ? 30.186 34.064 56.140 1.00 50.53 222 LYS A C 1
ATOM 1711 O O . LYS A 1 222 ? 29.484 34.385 57.091 1.00 50.53 222 LYS A O 1
ATOM 1716 N N . ASP A 1 223 ? 31.328 33.382 56.262 1.00 53.50 223 ASP A N 1
ATOM 1717 C CA . ASP A 1 223 ? 31.828 32.817 57.533 1.00 53.50 223 ASP A CA 1
ATOM 1718 C C . ASP A 1 223 ? 33.078 33.508 58.113 1.00 53.50 223 ASP A C 1
ATOM 1720 O O . ASP A 1 223 ? 33.629 33.042 59.103 1.00 53.50 223 ASP A O 1
ATOM 1724 N N . ASN A 1 224 ? 33.509 34.654 57.572 1.00 47.25 224 ASN A N 1
ATOM 1725 C CA . ASN A 1 224 ? 34.499 35.509 58.241 1.00 47.25 224 ASN A CA 1
ATOM 1726 C C . ASN A 1 224 ? 33.887 36.873 58.574 1.00 47.25 224 ASN A C 1
ATOM 1728 O O . ASN A 1 224 ? 34.054 37.848 57.836 1.00 47.25 224 ASN A O 1
ATOM 1732 N N . LYS A 1 225 ? 33.187 36.937 59.708 1.00 38.91 225 LYS A N 1
ATOM 1733 C CA . LYS A 1 225 ? 33.024 38.165 60.485 1.00 38.91 225 LYS A CA 1
ATOM 1734 C C . LYS A 1 225 ? 33.193 37.861 61.965 1.00 38.91 225 LYS A C 1
ATOM 1736 O O . LYS A 1 225 ? 32.611 36.850 62.409 1.00 38.91 225 LYS A O 1
#

pLDDT: mean 83.94, std 14.63, range [30.23, 98.06]

Secondary structure (DSSP, 8-state):
---------EEEEE-EEEE--SSEEEEEEEEEEEEEEEEEE-SSTTEEEEEEEEEESSTT--SPEEEEEEEEEE-TTS-BPPPEEEEEEEEEEEEEEESSS--TTSPPEEEEEEE---------SSSPP------TT-------HHHHS-TTTS-TTGGGGSPPPPP-----SSTGGGGS---HHHHHHHHHHHHHHHHHHHHHHHHHHHHHHHHHHHHHTTS--

Organism: NCBI:txid82979